Protein AF-A0A6C0HSE7-F1 (afdb_monomer)

Organism: NCBI:txid1070528

Mean predicted aligned error: 9.27 Å

Radius of gyration: 17.07 Å; Cα contacts (8 Å, |Δi|>4): 224; chains: 1; bounding box: 46×37×44 Å

Structure (mmCIF, N/CA/C/O backbone):
data_AF-A0A6C0HSE7-F1
#
_entry.id   AF-A0A6C0HSE7-F1
#
loop_
_atom_site.group_PDB
_atom_site.id
_atom_site.type_symbol
_atom_site.label_atom_id
_atom_site.label_alt_id
_atom_site.label_comp_id
_atom_site.label_asym_id
_atom_site.label_entity_id
_atom_site.label_seq_id
_atom_site.pdbx_PDB_ins_code
_atom_site.Cartn_x
_atom_site.Cartn_y
_atom_site.Cartn_z
_atom_site.occupancy
_atom_site.B_iso_or_equiv
_atom_site.auth_seq_id
_atom_site.auth_comp_id
_atom_site.auth_asym_id
_atom_site.auth_atom_id
_atom_site.pdbx_PDB_model_num
ATOM 1 N N . MET A 1 1 ? -23.319 -8.518 21.813 1.00 50.84 1 MET A N 1
ATOM 2 C CA . MET A 1 1 ? -22.876 -9.217 20.588 1.00 50.84 1 MET A CA 1
ATOM 3 C C . MET A 1 1 ? -23.482 -8.592 19.332 1.00 50.84 1 MET A C 1
ATOM 5 O O . MET A 1 1 ? -22.743 -8.411 18.380 1.00 50.84 1 MET A O 1
ATOM 9 N N . ASP A 1 2 ? -24.761 -8.182 19.331 1.00 51.19 2 ASP A N 1
ATOM 10 C CA . ASP A 1 2 ? -25.371 -7.491 18.173 1.00 51.19 2 ASP A CA 1
ATOM 11 C C . ASP A 1 2 ? -25.093 -5.972 18.080 1.00 51.19 2 ASP A C 1
ATOM 13 O O . ASP A 1 2 ? -25.152 -5.420 16.981 1.00 51.19 2 ASP A O 1
ATOM 17 N N . SER A 1 3 ? -24.753 -5.287 19.184 1.00 50.12 3 SER A N 1
ATOM 18 C CA . SER A 1 3 ? -24.409 -3.848 19.170 1.00 50.12 3 SER A CA 1
ATOM 19 C C . SER A 1 3 ? -23.125 -3.567 18.395 1.00 50.12 3 SER A C 1
ATOM 21 O O . SER A 1 3 ? -23.096 -2.675 17.554 1.00 50.12 3 SER A O 1
ATOM 23 N N . ASP A 1 4 ? -22.097 -4.385 18.613 1.00 51.28 4 ASP A N 1
ATOM 24 C CA . ASP A 1 4 ? -20.763 -4.179 18.043 1.00 51.28 4 ASP A CA 1
ATOM 25 C C . ASP A 1 4 ? -20.775 -4.427 16.526 1.00 51.28 4 ASP A C 1
ATOM 27 O O . ASP A 1 4 ? -20.117 -3.732 15.754 1.00 51.28 4 ASP A O 1
ATOM 31 N N . LEU A 1 5 ? -21.601 -5.379 16.073 1.00 49.94 5 LEU A N 1
ATOM 32 C CA . LEU A 1 5 ? -21.816 -5.653 14.653 1.00 49.94 5 LEU A CA 1
ATOM 33 C C . LEU A 1 5 ? -22.580 -4.512 13.960 1.00 49.94 5 LEU A C 1
ATOM 35 O O . LEU A 1 5 ? -22.326 -4.212 12.793 1.00 49.94 5 LEU A O 1
ATOM 39 N N . LEU A 1 6 ? -23.532 -3.888 14.660 1.00 56.00 6 LEU A N 1
ATOM 40 C CA . LEU A 1 6 ? -24.295 -2.753 14.147 1.00 56.00 6 LEU A CA 1
ATOM 41 C C . LEU A 1 6 ? -23.423 -1.494 14.053 1.00 56.00 6 LEU A C 1
ATOM 43 O O . LEU A 1 6 ? -23.431 -0.832 13.016 1.00 56.00 6 LEU A O 1
ATOM 47 N N . GLU A 1 7 ? -22.635 -1.200 15.087 1.00 53.66 7 GLU A N 1
ATOM 48 C CA . GLU A 1 7 ? -21.668 -0.096 15.085 1.0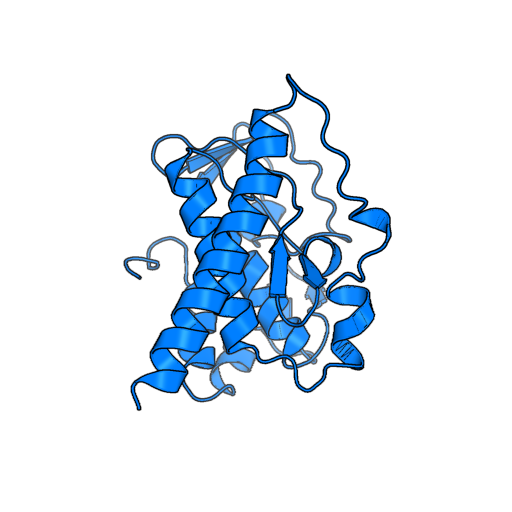0 53.66 7 GLU A CA 1
ATOM 49 C C . GLU A 1 7 ? -20.623 -0.262 13.978 1.00 53.66 7 GLU A C 1
ATOM 51 O O . GLU A 1 7 ? -20.359 0.683 13.233 1.00 53.66 7 GLU A O 1
ATOM 56 N N . TYR A 1 8 ? -20.113 -1.481 13.784 1.00 50.59 8 TYR A N 1
ATOM 57 C CA . TYR A 1 8 ? -19.184 -1.794 12.700 1.00 50.59 8 TYR A CA 1
ATOM 58 C C . TYR A 1 8 ? -19.807 -1.595 11.308 1.00 50.59 8 TYR A C 1
ATOM 60 O O . TYR A 1 8 ? -19.192 -0.996 10.426 1.00 50.59 8 TYR A O 1
ATOM 68 N N . LYS A 1 9 ? -21.062 -2.015 11.097 1.00 53.91 9 LYS A N 1
ATOM 69 C CA . LYS A 1 9 ? -21.781 -1.769 9.832 1.00 53.91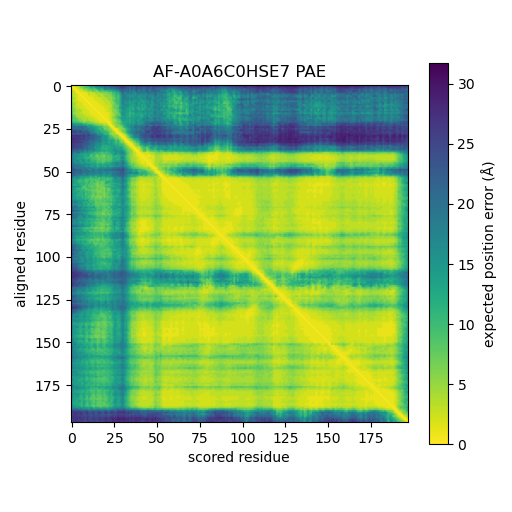 9 LYS A CA 1
ATOM 70 C C . LYS A 1 9 ? -21.993 -0.279 9.563 1.00 53.91 9 LYS A C 1
ATOM 72 O O . LYS A 1 9 ? -21.825 0.159 8.428 1.00 53.91 9 LYS A O 1
ATOM 77 N N . ILE A 1 10 ? -22.336 0.501 10.590 1.00 61.62 10 ILE A N 1
ATOM 78 C CA . ILE A 1 10 ? -22.483 1.960 10.484 1.00 61.62 10 ILE A CA 1
ATOM 79 C C . ILE A 1 10 ? -21.136 2.610 10.142 1.00 61.62 10 ILE A C 1
ATOM 81 O O . ILE A 1 10 ? -21.084 3.507 9.302 1.00 61.62 10 ILE A O 1
ATOM 85 N N . TYR A 1 11 ? -20.046 2.147 10.755 1.00 60.88 11 TYR A N 1
ATOM 86 C CA . TYR A 1 11 ? -18.688 2.606 10.469 1.00 60.88 11 TYR A CA 1
ATOM 87 C C . TYR A 1 11 ? -18.288 2.348 9.008 1.00 60.88 11 TYR A C 1
ATOM 89 O O . TYR A 1 11 ? -17.900 3.283 8.306 1.00 60.88 11 TYR A O 1
ATOM 97 N N . LEU A 1 12 ? -18.480 1.121 8.506 1.00 52.47 12 LEU A N 1
ATOM 98 C CA . LEU A 1 12 ? -18.221 0.789 7.100 1.00 52.47 12 LEU A CA 1
ATOM 99 C C . LEU A 1 12 ? -19.099 1.598 6.140 1.00 52.47 12 LEU A C 1
ATOM 101 O O . LEU A 1 12 ? -18.604 2.065 5.117 1.00 52.47 12 LEU A O 1
ATOM 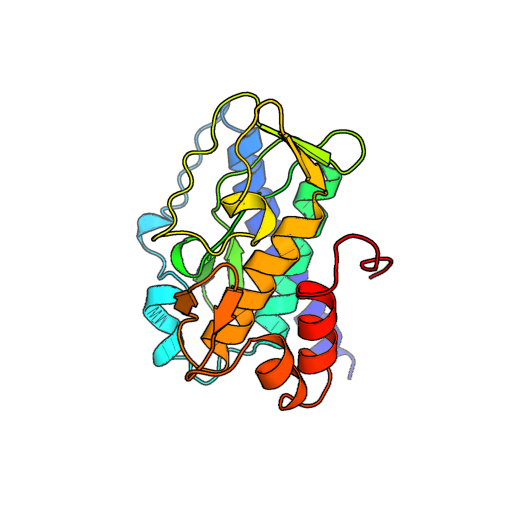105 N N . GLN A 1 13 ? -20.376 1.813 6.474 1.00 62.53 13 GLN A N 1
ATOM 106 C CA . GLN A 1 13 ? -21.271 2.635 5.660 1.00 62.53 13 GLN A CA 1
ATOM 107 C C . GLN A 1 13 ? -20.790 4.089 5.592 1.00 62.53 13 GLN A C 1
ATOM 109 O O . GLN A 1 13 ? -20.765 4.660 4.509 1.00 62.53 13 GLN A O 1
ATOM 114 N N . LYS A 1 14 ? -20.330 4.676 6.706 1.00 62.38 14 LYS A N 1
ATOM 115 C CA . LYS A 1 14 ? -19.737 6.024 6.714 1.00 62.38 14 LYS A CA 1
ATOM 116 C C . LYS A 1 14 ? -18.476 6.100 5.858 1.00 62.38 14 LYS A C 1
ATOM 118 O O . LYS A 1 14 ? -18.329 7.054 5.100 1.00 62.38 14 LYS A O 1
ATOM 123 N N . ILE A 1 15 ? -17.591 5.101 5.942 1.00 60.75 15 ILE A N 1
ATOM 124 C CA . ILE A 1 15 ? -16.411 5.014 5.068 1.00 60.75 15 ILE A CA 1
ATOM 125 C C . ILE A 1 15 ? -16.859 4.965 3.618 1.00 60.75 15 ILE A C 1
ATOM 127 O O . ILE A 1 15 ? -16.386 5.763 2.821 1.00 60.75 15 ILE A O 1
ATOM 131 N N . MET A 1 16 ? -17.793 4.075 3.280 1.00 61.22 16 MET A N 1
ATOM 132 C CA . MET A 1 16 ? -18.334 3.971 1.930 1.00 61.22 16 MET A CA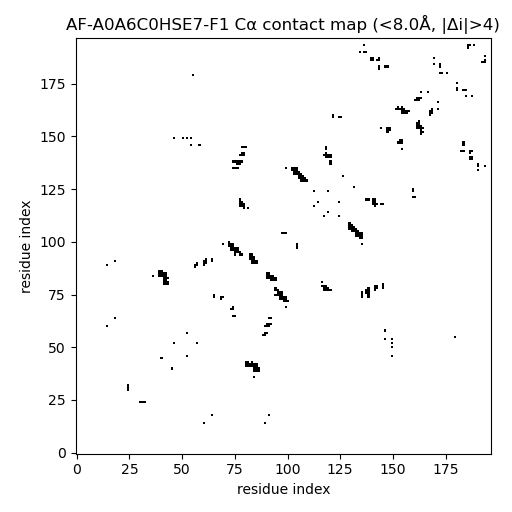 1
ATOM 133 C C . MET A 1 16 ? -18.953 5.281 1.466 1.00 61.22 16 MET A C 1
ATOM 135 O O . MET A 1 16 ? -18.700 5.670 0.340 1.00 61.22 16 MET A O 1
ATOM 139 N N . ASP A 1 17 ? -19.712 5.987 2.296 1.00 61.47 17 ASP A N 1
ATOM 140 C CA . ASP A 1 17 ? -20.334 7.256 1.923 1.00 61.47 17 ASP A CA 1
ATOM 141 C C . ASP A 1 17 ? -19.285 8.352 1.700 1.00 61.47 17 ASP A C 1
ATOM 143 O O . ASP A 1 17 ? -19.387 9.109 0.737 1.00 61.47 17 ASP A O 1
ATOM 147 N N . ILE A 1 18 ? -18.244 8.420 2.537 1.00 61.56 18 ILE A N 1
ATOM 148 C CA . ILE A 1 18 ? -17.121 9.356 2.381 1.00 61.56 18 ILE A CA 1
ATOM 149 C C . ILE A 1 18 ? -16.330 9.030 1.116 1.00 61.56 18 ILE A C 1
ATOM 151 O O . ILE A 1 18 ? -16.113 9.903 0.285 1.00 61.56 18 ILE A O 1
ATOM 155 N N . VAL A 1 19 ? -15.954 7.767 0.937 1.00 58.38 19 VAL A N 1
ATOM 156 C CA . VAL A 1 19 ? -15.233 7.240 -0.225 1.00 58.38 19 VAL A CA 1
ATOM 157 C C . VAL A 1 19 ? -16.046 7.480 -1.488 1.00 58.38 19 VAL A C 1
ATOM 159 O O . VAL A 1 19 ? -15.558 8.096 -2.424 1.00 58.38 19 VAL A O 1
ATOM 162 N N . LEU A 1 20 ? -17.317 7.091 -1.510 1.00 55.81 20 LEU A N 1
ATOM 163 C CA . LEU A 1 20 ? -18.211 7.327 -2.636 1.00 55.81 20 LEU A CA 1
ATOM 164 C C . LEU A 1 20 ? -18.430 8.811 -2.877 1.00 55.81 20 LEU A C 1
ATOM 166 O O . LEU A 1 20 ? -18.577 9.167 -4.032 1.00 55.81 20 LEU A O 1
ATOM 170 N N . ASN A 1 21 ? -18.436 9.680 -1.867 1.00 57.03 21 ASN A N 1
ATOM 171 C CA . ASN A 1 21 ? -18.492 11.126 -2.081 1.00 57.03 21 ASN A CA 1
ATOM 172 C C . ASN A 1 21 ? -17.177 11.667 -2.661 1.00 57.03 21 ASN A C 1
ATOM 174 O O . ASN A 1 21 ? -17.231 12.433 -3.618 1.00 57.03 21 ASN A O 1
ATOM 178 N N . ILE A 1 22 ? -16.019 11.211 -2.174 1.00 54.78 22 ILE A N 1
ATOM 179 C CA . ILE A 1 22 ? -14.681 11.597 -2.657 1.00 54.78 22 ILE A CA 1
ATOM 180 C C . ILE A 1 22 ? -14.440 11.098 -4.090 1.00 54.78 22 ILE A C 1
ATOM 182 O O . ILE A 1 22 ? -13.984 11.851 -4.952 1.00 54.78 22 ILE A O 1
ATOM 186 N N . TYR A 1 23 ? -14.818 9.862 -4.401 1.00 52.09 23 TYR A N 1
ATOM 187 C CA . TYR A 1 23 ? -14.711 9.304 -5.748 1.00 52.09 23 TYR A CA 1
ATOM 188 C C . TYR A 1 23 ? -15.876 9.729 -6.649 1.00 52.09 23 TYR A C 1
ATOM 190 O O . TYR A 1 23 ? -15.684 9.856 -7.859 1.00 52.09 23 TYR A O 1
ATOM 198 N N . LYS A 1 24 ? -17.043 10.095 -6.091 1.00 46.31 24 LYS A N 1
ATOM 199 C CA . LYS A 1 24 ? -18.035 10.903 -6.816 1.00 46.31 24 LYS A CA 1
ATOM 200 C C . LYS A 1 24 ? -17.447 12.247 -7.205 1.00 46.31 24 LYS A C 1
ATOM 202 O O . LYS A 1 24 ? -17.843 12.696 -8.262 1.00 46.31 24 LYS A O 1
ATOM 207 N N . THR A 1 25 ? -16.502 12.846 -6.471 1.00 45.22 25 THR A N 1
ATOM 208 C CA . THR A 1 25 ? -15.794 14.073 -6.899 1.00 45.22 25 THR A CA 1
ATOM 209 C C . THR A 1 25 ? -14.823 13.875 -8.061 1.00 45.22 25 THR A C 1
ATOM 211 O O . THR A 1 25 ? -14.716 14.745 -8.925 1.00 45.22 25 THR A O 1
ATOM 214 N N . GLU A 1 26 ? -14.170 12.715 -8.157 1.00 42.28 26 GLU A N 1
ATOM 215 C CA . GLU A 1 26 ? -13.381 12.334 -9.341 1.00 42.28 26 GLU A CA 1
ATOM 216 C C . GLU A 1 26 ? -14.293 12.066 -10.560 1.00 42.28 26 GLU A C 1
ATOM 218 O O . GLU A 1 26 ? -13.992 12.520 -11.666 1.00 42.28 26 GLU A O 1
ATOM 223 N N . ILE A 1 27 ? -15.467 11.448 -10.353 1.00 40.25 27 ILE A N 1
ATOM 224 C CA . ILE A 1 27 ? -16.541 11.311 -11.361 1.00 40.25 27 ILE A CA 1
ATOM 225 C C . ILE A 1 27 ? -17.219 12.672 -11.658 1.00 40.25 27 ILE A C 1
ATOM 227 O O . ILE A 1 27 ? -17.651 12.934 -12.782 1.00 40.25 27 ILE A O 1
ATOM 231 N N . SER A 1 28 ? -17.279 13.579 -10.680 1.00 35.88 28 SER A N 1
ATOM 232 C CA . SER A 1 28 ? -17.907 14.902 -10.741 1.00 35.88 28 SER A CA 1
ATOM 233 C C . SER A 1 28 ? -16.913 16.018 -11.027 1.00 35.88 28 SER A C 1
ATOM 235 O O . SER A 1 28 ? -17.197 17.176 -10.742 1.00 35.88 28 SER A O 1
ATOM 237 N N . LYS A 1 29 ? -15.854 15.767 -11.800 1.00 43.84 29 LYS A N 1
ATOM 238 C CA . LYS A 1 29 ? -15.184 16.846 -12.557 1.00 43.84 29 LYS A CA 1
ATOM 239 C C . LYS A 1 29 ? -16.132 17.600 -13.535 1.00 43.84 29 LYS A C 1
ATOM 241 O O . LYS A 1 29 ? -15.689 18.474 -14.271 1.00 43.84 29 LYS A O 1
ATOM 246 N N . LYS A 1 30 ? -17.454 17.341 -13.486 1.00 35.03 30 LYS A N 1
ATOM 247 C CA . LYS A 1 30 ? -18.563 18.178 -13.990 1.00 35.03 30 LYS A CA 1
ATOM 248 C C . LYS A 1 30 ? -19.245 19.097 -12.940 1.00 35.03 30 LYS A C 1
ATOM 250 O O . LYS A 1 30 ? -19.870 20.074 -13.336 1.00 35.03 30 LYS A O 1
ATOM 255 N N . TYR A 1 31 ? -19.127 18.849 -11.634 1.00 36.81 31 TYR A N 1
ATOM 256 C CA . TYR A 1 31 ? -19.748 19.631 -10.553 1.00 36.81 31 TYR A CA 1
ATOM 257 C C . TYR A 1 31 ? -18.822 19.720 -9.325 1.00 36.81 31 TYR A C 1
ATOM 259 O O . TYR A 1 31 ? -18.573 18.732 -8.640 1.00 36.81 31 TYR A O 1
ATOM 267 N N . LYS A 1 32 ? -18.304 20.927 -9.078 1.00 34.84 32 LYS A N 1
ATOM 268 C CA . LYS A 1 32 ? -17.353 21.298 -8.019 1.00 34.84 32 LYS A CA 1
ATOM 269 C C . LYS A 1 32 ? -17.880 20.947 -6.618 1.00 34.84 32 LYS A C 1
ATOM 271 O O . LYS A 1 32 ? -18.846 21.566 -6.180 1.00 34.84 32 LYS A O 1
ATOM 276 N N . VAL A 1 33 ? -17.219 20.039 -5.900 1.00 36.00 33 VAL A N 1
ATOM 277 C CA . VAL A 1 33 ? -17.375 19.899 -4.442 1.00 36.00 33 VAL A CA 1
ATOM 278 C C . VAL A 1 33 ? -15.997 20.022 -3.801 1.00 36.00 33 VAL A C 1
ATOM 280 O O . VAL A 1 33 ? -15.032 19.429 -4.276 1.00 36.00 33 VAL A O 1
ATOM 283 N N . ASP A 1 34 ? -15.939 20.840 -2.756 1.00 38.84 34 ASP A N 1
ATOM 284 C CA . ASP A 1 34 ? -14.741 21.289 -2.054 1.00 38.84 34 ASP A CA 1
ATOM 285 C C . ASP A 1 34 ? -14.827 20.750 -0.614 1.00 38.84 34 ASP A C 1
ATOM 287 O O . ASP A 1 34 ? -15.365 21.396 0.282 1.00 38.84 34 ASP A O 1
ATOM 291 N N . ILE A 1 35 ? -14.405 19.500 -0.399 1.00 47.09 35 ILE A N 1
ATOM 292 C CA . ILE A 1 35 ? -14.046 19.036 0.949 1.00 47.09 35 ILE A CA 1
ATOM 293 C C . ILE A 1 35 ? -12.594 19.471 1.110 1.00 47.09 35 ILE A C 1
ATOM 295 O O . ILE A 1 35 ? -11.748 18.993 0.355 1.00 47.09 35 ILE A O 1
ATOM 299 N N . SER A 1 36 ? -12.284 20.382 2.038 1.00 52.28 36 SER A N 1
ATOM 300 C CA . SER A 1 36 ? -10.912 20.875 2.217 1.00 52.28 36 SER A CA 1
ATOM 301 C C . SER A 1 36 ? -10.025 19.811 2.881 1.00 52.28 36 SER A C 1
ATOM 303 O O . SER A 1 36 ? -9.607 19.952 4.029 1.00 52.28 36 SER A O 1
ATOM 305 N N . LEU A 1 37 ? -9.717 18.738 2.143 1.00 51.44 37 LEU A N 1
ATOM 306 C CA . LEU A 1 37 ? -8.763 17.681 2.506 1.00 51.44 37 LEU A CA 1
ATOM 307 C C . LEU A 1 37 ? -7.412 18.268 2.948 1.00 51.44 37 LEU A C 1
ATOM 309 O O . LEU A 1 37 ? -6.722 17.680 3.768 1.00 51.44 37 LEU A O 1
ATOM 313 N N . ASN A 1 38 ? -7.087 19.478 2.481 1.00 52.75 38 ASN A N 1
ATOM 314 C CA . ASN A 1 38 ? -5.902 20.259 2.844 1.00 52.75 38 ASN A CA 1
ATOM 315 C C . ASN A 1 38 ? -5.772 20.580 4.347 1.00 52.75 38 ASN A C 1
ATOM 317 O O . ASN A 1 38 ? -4.735 21.096 4.752 1.00 52.75 38 ASN A O 1
ATOM 321 N N . GLN A 1 39 ? -6.810 20.347 5.156 1.00 62.03 39 GLN A N 1
ATOM 322 C CA . GLN A 1 39 ? -6.783 20.556 6.610 1.00 62.03 39 GLN A CA 1
ATOM 323 C C . GLN A 1 39 ? -6.690 19.253 7.415 1.00 62.03 39 GLN A C 1
ATOM 325 O O . GLN A 1 39 ? -6.510 19.313 8.629 1.00 62.03 39 GLN A O 1
ATOM 330 N N . LEU A 1 40 ? -6.827 18.089 6.772 1.00 69.44 40 LEU A N 1
ATOM 331 C CA . LEU A 1 40 ? -6.724 16.804 7.456 1.00 69.44 40 LEU A CA 1
ATOM 332 C C . LEU A 1 40 ? -5.258 16.364 7.540 1.00 69.44 40 LEU A C 1
ATOM 334 O O . LEU A 1 40 ? -4.533 16.502 6.550 1.00 69.44 40 LEU A O 1
ATOM 338 N N . PRO A 1 41 ? -4.819 15.803 8.680 1.00 82.00 41 PRO A N 1
ATOM 339 C CA . PRO A 1 41 ? -3.493 15.220 8.771 1.00 82.00 41 PRO A CA 1
ATOM 340 C C . PRO A 1 41 ? -3.387 13.994 7.860 1.00 82.00 41 PRO A C 1
ATOM 342 O O . PRO A 1 41 ? -4.328 13.201 7.723 1.00 82.00 41 PRO A O 1
ATOM 345 N N . THR A 1 42 ? -2.219 13.816 7.257 1.00 88.38 42 THR A N 1
ATOM 346 C CA . THR A 1 42 ? -1.869 12.570 6.580 1.00 88.38 42 THR A CA 1
ATOM 347 C C . THR A 1 42 ? -1.389 11.541 7.594 1.00 88.38 42 THR A C 1
ATOM 349 O O . THR A 1 42 ? -0.972 11.869 8.705 1.00 88.38 42 THR A O 1
ATOM 352 N N . LEU A 1 43 ? -1.385 10.273 7.204 1.00 88.81 43 LEU A N 1
ATOM 353 C CA . LEU A 1 43 ? -0.846 9.183 7.997 1.00 88.81 43 LEU A CA 1
ATOM 354 C C . LEU A 1 43 ? 0.639 9.429 8.318 1.00 88.81 43 LEU A C 1
ATOM 356 O O . LEU A 1 43 ? 1.083 9.122 9.420 1.00 88.81 43 LEU A O 1
ATOM 360 N N . LYS A 1 44 ? 1.391 10.068 7.412 1.00 89.38 44 LYS A N 1
ATOM 361 C CA . LYS A 1 44 ? 2.773 10.504 7.674 1.00 89.38 44 LYS A CA 1
ATOM 362 C C . LYS A 1 44 ? 2.886 11.519 8.813 1.00 89.38 44 LYS A C 1
ATOM 364 O O . LYS A 1 44 ? 3.888 11.494 9.522 1.00 89.38 44 LYS A O 1
ATOM 369 N N . ASP A 1 45 ? 1.898 12.389 8.988 1.00 85.94 45 ASP A N 1
ATOM 370 C CA . ASP A 1 45 ? 1.936 13.416 10.032 1.00 85.94 45 ASP A CA 1
ATOM 371 C C . ASP A 1 45 ? 1.698 12.815 11.419 1.00 85.94 45 ASP A C 1
ATOM 373 O O . ASP A 1 45 ? 2.201 13.331 12.411 1.00 85.94 45 ASP A O 1
ATOM 377 N N . VAL A 1 46 ? 0.958 11.703 11.488 1.00 83.44 46 VAL A N 1
ATOM 378 C CA . VAL A 1 46 ? 0.424 11.194 12.757 1.00 83.44 46 VAL A CA 1
ATOM 379 C C . VAL A 1 46 ? 0.899 9.793 13.146 1.00 83.44 46 VAL A C 1
ATOM 381 O O . VAL A 1 46 ? 0.668 9.376 14.274 1.00 83.44 46 VAL A O 1
ATOM 384 N N . TRP A 1 47 ? 1.581 9.038 12.281 1.00 81.19 47 TRP A N 1
ATOM 385 C CA . TRP A 1 47 ? 1.911 7.630 12.574 1.00 81.19 47 TRP A CA 1
ATOM 386 C C . TRP A 1 47 ? 2.770 7.417 13.838 1.00 81.19 47 TRP A C 1
ATOM 388 O O . TRP A 1 47 ? 2.583 6.414 14.521 1.00 81.19 47 TRP A O 1
ATOM 398 N N . GLU A 1 48 ? 3.656 8.355 14.199 1.00 73.69 48 GLU A N 1
ATOM 399 C CA . GLU A 1 48 ? 4.444 8.285 15.447 1.00 73.69 48 GLU A CA 1
ATOM 400 C C . GLU A 1 48 ? 3.598 8.571 16.697 1.00 73.69 48 GLU A C 1
ATOM 402 O O . GLU A 1 48 ? 3.791 7.948 17.743 1.00 73.69 48 GLU A O 1
ATOM 407 N N . GLU A 1 49 ? 2.652 9.508 16.595 1.00 62.72 49 GLU A N 1
ATOM 408 C CA . GLU A 1 49 ? 1.736 9.874 17.684 1.00 62.72 49 GLU A CA 1
ATOM 409 C C . GLU A 1 49 ? 0.673 8.793 17.895 1.00 62.72 49 GLU A C 1
ATOM 411 O O . GLU A 1 49 ? 0.243 8.523 19.017 1.00 62.72 49 GLU A O 1
ATOM 416 N N . TYR A 1 50 ? 0.319 8.097 16.818 1.00 56.88 50 TYR A N 1
ATOM 417 C CA . TYR A 1 50 ? -0.590 6.971 16.822 1.00 56.88 50 TYR A CA 1
ATOM 418 C C . TYR A 1 50 ? 0.189 5.652 16.730 1.00 56.88 50 TYR A C 1
ATOM 420 O O . TYR A 1 50 ? -0.150 4.768 15.952 1.00 56.88 50 TYR A O 1
ATOM 428 N N . LYS A 1 51 ? 1.160 5.416 17.621 1.00 51.34 51 LYS A N 1
ATOM 429 C CA . LYS A 1 51 ? 1.712 4.056 17.848 1.00 51.34 51 LYS A CA 1
ATOM 430 C C . LYS A 1 51 ? 0.647 3.001 18.204 1.00 51.34 51 LYS A C 1
ATOM 432 O O . LYS A 1 51 ? 0.947 1.815 18.280 1.00 51.34 51 LYS A O 1
ATOM 437 N N . GLN A 1 52 ? -0.600 3.434 18.401 1.00 53.41 52 GLN A N 1
ATOM 438 C CA . GLN A 1 52 ? -1.806 2.623 18.538 1.00 53.41 52 GLN A CA 1
ATOM 439 C C . GLN A 1 52 ? -2.744 2.707 17.318 1.00 53.41 52 GLN A C 1
ATOM 441 O O . GLN A 1 52 ? -3.951 2.515 17.475 1.00 53.41 52 GLN A O 1
ATOM 446 N N . ILE A 1 53 ? -2.252 3.004 16.104 1.00 64.50 53 ILE A N 1
ATOM 447 C CA . ILE A 1 53 ? -3.058 2.809 14.892 1.00 64.50 53 ILE A CA 1
ATOM 448 C C . ILE A 1 53 ? -3.566 1.381 14.949 1.00 64.50 53 ILE A C 1
ATOM 450 O O . ILE A 1 53 ? -2.791 0.423 15.002 1.00 64.50 53 ILE A O 1
ATOM 454 N N . ASN A 1 54 ? -4.885 1.237 14.930 1.00 77.75 54 ASN A N 1
ATOM 455 C CA . ASN A 1 54 ? -5.473 -0.065 14.740 1.00 77.75 54 ASN A CA 1
ATOM 456 C C . ASN A 1 54 ? -5.185 -0.476 13.292 1.00 77.75 54 ASN A C 1
ATOM 458 O O . ASN A 1 54 ? -5.920 -0.128 12.371 1.00 77.75 54 ASN A O 1
ATOM 462 N N . ILE A 1 55 ? -4.070 -1.181 13.097 1.00 86.81 55 ILE A N 1
ATOM 463 C CA . ILE A 1 55 ? -3.587 -1.628 11.787 1.00 86.81 55 ILE A CA 1
ATOM 464 C C . ILE A 1 55 ? -4.667 -2.419 11.051 1.00 86.81 55 ILE A C 1
ATOM 466 O O . ILE A 1 55 ? -4.774 -2.311 9.835 1.00 86.81 55 ILE A O 1
ATOM 470 N N . SER A 1 56 ? -5.516 -3.148 11.777 1.00 84.88 56 SER A N 1
ATOM 471 C CA . SER A 1 56 ? -6.647 -3.863 11.181 1.00 84.88 56 SER A CA 1
ATOM 472 C C . SER A 1 56 ? -7.644 -2.898 10.537 1.00 84.88 56 SER A C 1
ATOM 474 O O . SER A 1 56 ? -8.059 -3.121 9.408 1.00 84.88 56 SER A O 1
ATOM 476 N N . VAL A 1 57 ? -7.961 -1.785 11.206 1.00 83.50 57 VAL A N 1
ATOM 477 C CA . VAL A 1 57 ? -8.859 -0.747 10.676 1.00 83.50 57 VAL A CA 1
ATOM 478 C C . VAL A 1 57 ? -8.248 -0.055 9.459 1.00 83.50 57 VAL A C 1
ATOM 480 O O . VAL A 1 57 ? -8.945 0.156 8.468 1.00 83.50 57 VAL A O 1
ATOM 483 N N . LEU A 1 58 ? -6.943 0.244 9.491 1.00 88.88 58 LEU A N 1
ATOM 484 C CA . LEU A 1 58 ? -6.218 0.746 8.319 1.00 88.88 58 LEU A CA 1
ATOM 485 C C . LEU A 1 58 ? -6.331 -0.241 7.147 1.00 88.88 58 LEU A C 1
ATOM 487 O O . LEU A 1 58 ? -6.748 0.150 6.061 1.00 88.88 58 LEU A O 1
ATOM 491 N N . ILE A 1 59 ? -6.015 -1.521 7.369 1.00 91.81 59 ILE A N 1
ATOM 492 C CA . ILE A 1 59 ? -6.118 -2.582 6.354 1.00 91.81 59 ILE A CA 1
ATOM 493 C C . ILE A 1 59 ? -7.525 -2.649 5.764 1.00 91.81 59 ILE A C 1
ATOM 495 O O . ILE A 1 59 ? -7.675 -2.622 4.545 1.00 91.81 59 ILE A O 1
ATOM 499 N N . GLU A 1 60 ? -8.555 -2.676 6.603 1.00 86.88 60 GLU A N 1
ATOM 500 C CA . GLU A 1 60 ? -9.946 -2.763 6.160 1.00 86.88 60 GLU A CA 1
ATOM 501 C C . GLU A 1 60 ? -10.380 -1.538 5.344 1.00 86.88 60 GLU A C 1
ATOM 503 O O . GLU A 1 60 ? -10.917 -1.697 4.245 1.00 86.88 60 GLU A O 1
ATOM 508 N N . CYS A 1 61 ? -10.099 -0.322 5.828 1.00 84.69 61 CYS A N 1
ATOM 509 C CA . CYS A 1 61 ? -10.458 0.920 5.137 1.00 84.69 61 CYS A CA 1
ATOM 510 C C . CYS A 1 61 ? -9.829 0.996 3.744 1.00 84.69 61 CYS A C 1
ATOM 512 O O . CYS A 1 61 ? -10.484 1.373 2.768 1.00 84.69 61 CYS A O 1
ATOM 514 N N . ILE A 1 62 ? -8.542 0.671 3.661 1.00 91.19 62 ILE A N 1
ATOM 515 C CA . ILE A 1 62 ? -7.754 0.805 2.440 1.00 91.19 62 ILE A CA 1
ATOM 516 C C . ILE A 1 62 ? -8.127 -0.292 1.437 1.00 91.19 62 ILE A C 1
ATOM 518 O O . ILE A 1 62 ? -8.398 0.018 0.277 1.00 91.19 62 ILE A O 1
ATOM 522 N N . CYS A 1 63 ? -8.247 -1.549 1.877 1.00 91.38 63 CYS A N 1
ATOM 523 C CA . CYS A 1 63 ? -8.697 -2.646 1.016 1.00 91.38 63 CYS A CA 1
ATOM 524 C C . CYS A 1 63 ? -10.100 -2.391 0.453 1.00 91.38 63 CYS A C 1
ATOM 526 O O . CYS A 1 63 ? -10.334 -2.626 -0.731 1.00 91.38 63 CYS A O 1
ATOM 528 N N . LEU A 1 64 ? -11.026 -1.865 1.264 1.00 86.19 64 LEU A N 1
ATOM 529 C CA . LEU A 1 64 ? -12.368 -1.508 0.800 1.00 86.19 64 LEU A CA 1
ATOM 530 C C . LEU A 1 64 ? -12.320 -0.446 -0.309 1.00 86.19 64 LEU A C 1
ATOM 532 O O . LEU A 1 64 ? -12.986 -0.594 -1.332 1.00 86.19 64 LEU A O 1
ATOM 536 N N . GLN A 1 65 ? -11.506 0.597 -0.135 1.00 87.00 65 GLN A N 1
ATOM 537 C CA . GLN A 1 65 ? -11.319 1.643 -1.143 1.00 87.00 65 GLN A CA 1
ATOM 538 C C . GLN A 1 65 ? -10.725 1.101 -2.440 1.00 87.00 65 GLN A C 1
ATOM 540 O O . GLN A 1 65 ? -11.223 1.417 -3.518 1.00 87.00 65 GLN A O 1
ATOM 545 N N . MET A 1 66 ? -9.698 0.256 -2.345 1.00 89.69 66 MET A N 1
ATOM 546 C CA . MET A 1 66 ? -9.079 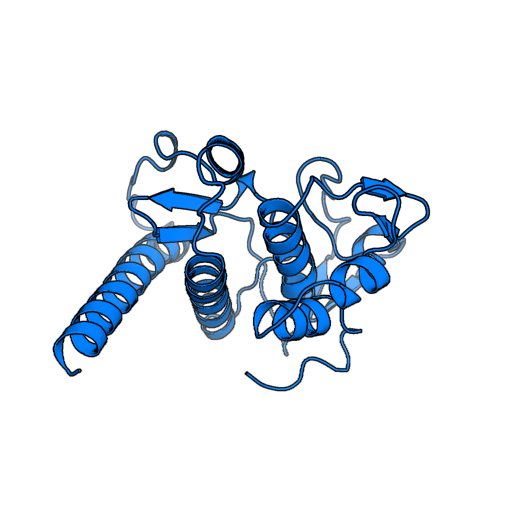-0.377 -3.508 1.00 89.69 66 MET A CA 1
ATOM 547 C C . MET A 1 66 ? -10.084 -1.256 -4.260 1.00 89.69 66 MET A C 1
ATOM 549 O O . MET A 1 66 ? -10.231 -1.103 -5.469 1.00 89.69 66 MET A O 1
ATOM 553 N N . ASN A 1 67 ? -10.857 -2.082 -3.549 1.00 87.81 67 ASN A N 1
ATOM 554 C CA . ASN A 1 67 ? -11.900 -2.915 -4.150 1.00 87.81 67 ASN A CA 1
ATOM 555 C C . ASN A 1 67 ? -12.960 -2.068 -4.873 1.00 87.81 67 ASN A C 1
ATOM 557 O O . ASN A 1 67 ? -13.321 -2.375 -6.007 1.00 87.81 67 ASN A O 1
ATOM 561 N N . ILE A 1 68 ? -13.434 -0.976 -4.260 1.00 82.81 68 ILE A N 1
ATOM 562 C CA . ILE A 1 68 ? -14.388 -0.053 -4.900 1.00 82.81 68 ILE A CA 1
ATOM 563 C C . ILE A 1 68 ? -13.796 0.524 -6.191 1.00 82.81 68 ILE A C 1
ATOM 565 O O . ILE A 1 68 ? -14.466 0.525 -7.224 1.00 82.81 68 ILE A O 1
ATOM 569 N N . MET A 1 69 ? -12.538 0.963 -6.165 1.00 82.12 69 MET A N 1
ATOM 570 C CA . MET A 1 69 ? -11.860 1.508 -7.344 1.00 82.12 69 MET A CA 1
ATOM 571 C C . MET A 1 69 ? -11.761 0.490 -8.481 1.00 82.12 69 MET A C 1
ATOM 573 O O . MET A 1 69 ? -12.055 0.814 -9.634 1.00 82.12 69 MET A O 1
ATOM 577 N N . GLU A 1 70 ? -11.445 -0.761 -8.158 1.00 87.06 70 GLU A N 1
ATOM 578 C CA . GLU A 1 70 ? -11.374 -1.826 -9.153 1.00 87.06 70 GLU A CA 1
ATOM 579 C C . GLU A 1 70 ? -12.732 -2.101 -9.809 1.00 87.06 70 GLU A C 1
ATOM 581 O O . GLU A 1 70 ? -12.788 -2.304 -11.025 1.00 87.06 70 GLU A O 1
ATOM 586 N N . THR A 1 71 ? -13.838 -2.038 -9.052 1.00 83.06 71 THR A N 1
ATOM 587 C CA . THR A 1 71 ? -15.190 -2.235 -9.618 1.00 83.06 71 THR A CA 1
ATOM 588 C C . THR A 1 71 ? -15.572 -1.179 -10.655 1.00 83.06 71 THR A C 1
ATOM 590 O O . THR A 1 71 ? -16.391 -1.453 -11.531 1.00 83.06 71 THR A O 1
ATOM 593 N N . ILE A 1 72 ? -14.959 0.008 -10.596 1.00 81.31 72 ILE A N 1
ATOM 594 C CA . ILE A 1 72 ? -15.176 1.097 -11.557 1.00 81.31 72 ILE A CA 1
ATOM 595 C C . ILE A 1 72 ? -14.071 1.189 -12.620 1.00 81.31 72 ILE A C 1
ATOM 597 O O . ILE A 1 72 ? -14.017 2.162 -13.370 1.00 81.31 72 ILE A O 1
ATOM 601 N N . GLY A 1 73 ? -13.202 0.179 -12.719 1.00 83.44 73 GLY A N 1
ATOM 602 C CA . GLY A 1 73 ? -12.161 0.114 -13.744 1.00 83.44 73 GLY A CA 1
ATOM 603 C C . GLY A 1 73 ? -10.952 1.010 -13.470 1.00 83.44 73 GLY A C 1
ATOM 604 O O . GLY A 1 73 ? -10.222 1.350 -14.405 1.00 83.44 73 GLY A O 1
ATOM 605 N N . LEU A 1 74 ? -10.708 1.367 -12.206 1.00 87.06 74 LEU A N 1
ATOM 606 C CA . LEU A 1 74 ? -9.558 2.154 -11.768 1.00 87.06 74 LEU A CA 1
ATOM 607 C C . LEU A 1 74 ? -8.700 1.384 -10.755 1.00 87.06 74 LEU A C 1
ATOM 609 O O . LEU A 1 74 ? -9.166 0.492 -10.059 1.00 87.06 74 LEU A O 1
ATOM 613 N N . THR A 1 75 ? -7.431 1.759 -10.642 1.00 90.12 75 THR A N 1
ATOM 614 C CA . THR A 1 75 ? -6.556 1.345 -9.537 1.00 90.12 75 THR A CA 1
ATOM 615 C C . THR A 1 75 ? -5.574 2.459 -9.187 1.00 90.12 75 THR A C 1
ATOM 617 O O . THR A 1 75 ? -5.447 3.442 -9.923 1.00 90.12 75 THR A O 1
ATOM 620 N N . PHE A 1 76 ? -4.859 2.304 -8.080 1.00 89.06 76 PHE A N 1
ATOM 621 C CA . PHE A 1 76 ? -3.662 3.080 -7.772 1.00 89.06 76 PHE A CA 1
ATOM 622 C C . PHE A 1 76 ? -2.445 2.303 -8.263 1.00 89.06 76 PHE A C 1
ATOM 624 O O . PHE A 1 76 ? -2.396 1.087 -8.134 1.00 89.06 76 PHE A O 1
ATOM 631 N N . TYR A 1 77 ? -1.445 2.982 -8.819 1.00 86.69 77 TYR A N 1
ATOM 632 C CA . TYR A 1 77 ? -0.209 2.296 -9.220 1.00 86.69 77 TYR A CA 1
ATOM 633 C C . TYR A 1 77 ? 0.850 2.273 -8.110 1.00 86.69 77 TYR A C 1
ATOM 635 O O . TYR A 1 77 ? 1.750 1.440 -8.145 1.00 86.69 77 TYR A O 1
ATOM 643 N N . ALA A 1 78 ? 0.763 3.211 -7.165 1.00 89.00 78 ALA A N 1
ATOM 644 C CA . ALA A 1 78 ? 1.589 3.297 -5.970 1.00 89.00 78 ALA A CA 1
ATOM 645 C C . ALA A 1 78 ? 0.909 4.224 -4.951 1.00 89.00 78 ALA A C 1
ATOM 647 O O . ALA A 1 78 ? 0.198 5.153 -5.342 1.00 89.00 78 ALA A O 1
ATOM 648 N N . ILE A 1 79 ? 1.160 3.989 -3.664 1.00 91.75 79 ILE A N 1
ATOM 649 C CA . ILE A 1 79 ? 0.722 4.841 -2.547 1.00 91.75 79 ILE A CA 1
ATOM 650 C C . ILE A 1 79 ? 1.855 4.992 -1.531 1.00 91.75 79 ILE A C 1
ATOM 652 O O . ILE A 1 79 ? 2.764 4.161 -1.473 1.00 91.75 79 ILE A O 1
ATOM 656 N N . SER A 1 80 ? 1.802 6.045 -0.725 1.00 91.69 80 SER A N 1
ATOM 657 C CA . SER A 1 80 ? 2.604 6.200 0.486 1.00 91.69 80 SER A CA 1
ATOM 658 C C . SER A 1 80 ? 1.773 6.739 1.647 1.00 91.69 80 SER A C 1
ATOM 660 O O . SER A 1 80 ? 0.576 6.992 1.526 1.00 91.69 80 SER A O 1
ATOM 662 N N . MET A 1 81 ? 2.435 6.932 2.788 1.00 91.25 81 MET A N 1
ATOM 663 C CA . MET A 1 81 ? 1.849 7.525 3.992 1.00 91.25 81 MET A CA 1
ATOM 664 C C . MET A 1 81 ? 1.278 8.936 3.744 1.00 91.25 81 MET A C 1
ATOM 666 O O . MET A 1 81 ? 0.373 9.361 4.454 1.00 91.25 81 MET A O 1
ATOM 670 N N . GLU A 1 82 ? 1.789 9.668 2.748 1.00 90.06 82 GLU A N 1
ATOM 671 C CA . GLU A 1 82 ? 1.317 11.019 2.398 1.00 90.06 82 GLU A CA 1
ATOM 672 C C . GLU A 1 82 ? 0.003 11.010 1.615 1.00 90.06 82 GLU A C 1
ATOM 674 O O . GLU A 1 82 ? -0.704 12.013 1.589 1.00 90.06 82 GLU A O 1
ATOM 679 N N . ASP A 1 83 ? -0.326 9.897 0.960 1.00 88.50 83 ASP A N 1
ATOM 680 C CA . ASP A 1 83 ? -1.562 9.780 0.190 1.00 88.50 83 ASP A CA 1
ATOM 681 C 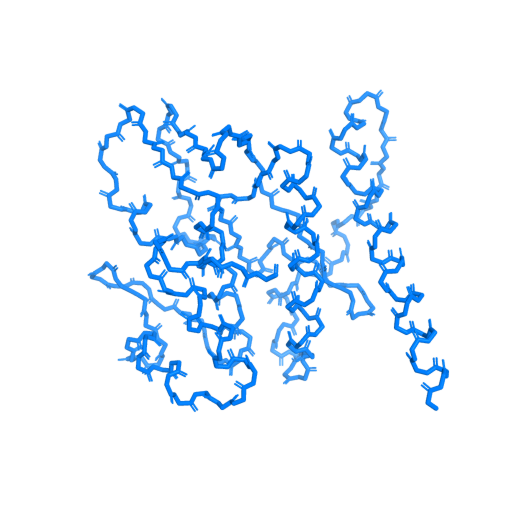C . ASP A 1 83 ? -2.727 9.275 1.051 1.00 88.50 83 ASP A C 1
ATOM 683 O O . ASP A 1 83 ? -3.820 9.086 0.528 1.00 88.50 83 ASP A O 1
ATOM 687 N N . ILE A 1 84 ? -2.515 9.016 2.345 1.00 90.12 84 ILE A N 1
ATOM 688 C CA . ILE A 1 84 ? -3.543 8.495 3.248 1.00 90.12 84 ILE A CA 1
ATOM 689 C C . ILE A 1 84 ? -3.890 9.573 4.264 1.00 90.12 84 ILE A C 1
ATOM 691 O O . ILE A 1 84 ? -3.067 9.918 5.102 1.00 90.12 84 ILE A O 1
ATOM 695 N N . TYR A 1 85 ? -5.114 10.081 4.218 1.00 86.12 85 TYR A N 1
ATOM 696 C CA . TYR A 1 85 ? -5.630 11.041 5.188 1.00 86.12 85 TYR A CA 1
ATOM 697 C C . TYR A 1 85 ? -6.289 10.325 6.362 1.00 86.12 85 TYR A C 1
ATOM 699 O O . TYR A 1 85 ? -6.939 9.292 6.177 1.00 86.12 85 TYR A O 1
ATOM 707 N N . VAL A 1 86 ? -6.137 10.892 7.559 1.00 81.81 86 VAL A N 1
ATOM 708 C CA . VAL A 1 86 ? -6.697 10.349 8.800 1.00 81.81 86 VAL A CA 1
ATOM 709 C C . VAL A 1 86 ? -7.771 11.294 9.330 1.00 81.81 86 VAL A C 1
ATOM 711 O O . VAL A 1 86 ? -7.517 12.475 9.558 1.00 81.81 86 VAL A O 1
ATOM 714 N N . CYS A 1 87 ? -8.980 10.775 9.540 1.00 75.81 87 CYS A N 1
ATOM 715 C CA . CYS A 1 87 ? -10.105 11.529 10.091 1.00 75.81 87 CYS A CA 1
ATOM 716 C C . CYS A 1 87 ? -10.885 10.647 11.068 1.00 75.81 87 CYS A C 1
ATOM 718 O O . CYS A 1 87 ? -11.472 9.657 10.649 1.00 75.81 87 CYS A O 1
ATOM 720 N N . GLU A 1 88 ? -10.865 10.968 12.365 1.00 72.06 88 GLU A N 1
ATOM 721 C CA . GLU A 1 88 ? -11.630 10.237 13.396 1.00 72.06 88 GLU A CA 1
ATOM 722 C C . GLU A 1 88 ? -11.417 8.702 13.375 1.00 72.06 88 GLU A C 1
ATOM 724 O O . GLU A 1 88 ? -12.342 7.920 13.582 1.00 72.06 88 GLU A O 1
ATOM 729 N N . GLY A 1 89 ? -10.191 8.246 13.086 1.00 70.94 89 GLY A N 1
ATOM 730 C CA . GLY A 1 89 ? -9.867 6.814 12.977 1.00 70.94 89 GLY A CA 1
ATOM 731 C C . GLY A 1 89 ? -10.292 6.153 11.658 1.00 70.94 89 GLY A C 1
ATOM 732 O O . GLY A 1 89 ? -10.200 4.935 11.527 1.00 70.94 89 GLY A O 1
ATOM 733 N N . ILE A 1 90 ? -10.746 6.934 10.678 1.00 77.62 90 ILE A N 1
ATOM 734 C CA . ILE A 1 90 ? -10.970 6.519 9.290 1.00 77.62 90 ILE A CA 1
ATOM 735 C C . ILE A 1 90 ? -9.748 6.894 8.450 1.00 77.62 90 ILE A C 1
ATOM 737 O O . ILE A 1 90 ? -9.211 7.997 8.577 1.00 77.62 90 ILE A O 1
ATOM 741 N N . PHE A 1 91 ? -9.344 5.985 7.563 1.00 84.62 91 PHE A N 1
ATOM 742 C CA . PHE A 1 91 ? -8.216 6.163 6.650 1.00 84.62 91 PHE A CA 1
ATOM 743 C C . PHE A 1 91 ? -8.712 6.295 5.215 1.00 84.62 91 PHE A C 1
ATOM 745 O O . PHE A 1 91 ? -9.469 5.448 4.743 1.00 84.62 91 PHE A O 1
ATOM 752 N N . ILE A 1 92 ? -8.280 7.335 4.507 1.00 84.31 92 ILE A N 1
ATOM 753 C CA . ILE A 1 92 ? -8.776 7.670 3.167 1.00 84.31 92 ILE A CA 1
ATOM 754 C C . ILE A 1 92 ? -7.597 7.793 2.206 1.00 84.31 92 ILE A C 1
ATOM 756 O O . ILE A 1 92 ? -6.730 8.634 2.420 1.00 84.31 92 ILE A O 1
ATOM 760 N N . ILE A 1 93 ? -7.581 6.999 1.132 1.00 87.31 93 ILE A N 1
ATOM 761 C CA . ILE A 1 93 ? -6.593 7.143 0.057 1.00 87.31 93 ILE A CA 1
ATOM 762 C C . ILE A 1 93 ? -6.995 8.302 -0.850 1.00 87.31 93 ILE A C 1
ATOM 764 O O . ILE A 1 93 ? -8.086 8.317 -1.412 1.00 87.31 93 ILE A O 1
ATOM 768 N N . CYS A 1 94 ? -6.054 9.209 -1.068 1.00 81.75 94 CYS A N 1
ATOM 769 C CA . CYS A 1 94 ? -6.105 10.324 -2.003 1.00 81.75 94 CYS A CA 1
ATOM 770 C C . CYS A 1 94 ? -4.861 10.288 -2.910 1.00 81.75 94 CYS A C 1
ATOM 772 O O . CYS A 1 94 ? -4.075 11.233 -2.973 1.00 81.75 94 CYS A O 1
ATOM 774 N N . GLY A 1 95 ? -4.660 9.158 -3.591 1.00 79.06 95 GLY A N 1
ATOM 775 C CA . GLY A 1 95 ? -3.537 8.920 -4.499 1.00 79.06 95 GLY A CA 1
ATOM 776 C C . GLY A 1 95 ? -3.882 9.145 -5.975 1.00 79.06 95 GLY A C 1
ATOM 777 O O . GLY A 1 95 ? -5.035 9.353 -6.354 1.00 79.06 95 GLY A O 1
ATOM 778 N N . LYS A 1 96 ? -2.870 9.054 -6.846 1.00 81.62 96 LYS A N 1
ATOM 779 C CA . LYS A 1 96 ? -3.078 9.077 -8.303 1.00 81.62 96 LYS A CA 1
ATOM 780 C C . LYS A 1 96 ? -3.644 7.747 -8.794 1.00 81.62 96 LYS A C 1
ATOM 782 O O . LYS A 1 96 ? -3.107 6.686 -8.479 1.00 81.62 96 LYS A O 1
ATOM 787 N N . THR A 1 97 ? -4.668 7.825 -9.635 1.00 83.94 97 THR A N 1
ATOM 788 C CA . THR A 1 97 ? -5.369 6.664 -10.188 1.00 83.94 97 THR A CA 1
ATOM 789 C C . THR A 1 97 ? -5.002 6.423 -11.652 1.00 83.94 97 THR A C 1
ATOM 791 O O . THR A 1 97 ? -4.517 7.314 -12.356 1.00 83.94 97 THR A O 1
ATOM 794 N N . ILE A 1 98 ? -5.217 5.196 -12.121 1.00 86.31 98 ILE A N 1
ATOM 795 C CA . ILE A 1 98 ? -5.014 4.780 -13.509 1.00 86.31 98 ILE A CA 1
ATOM 796 C C . ILE A 1 98 ? -6.079 3.763 -13.929 1.00 86.31 98 ILE A C 1
ATOM 798 O O . ILE A 1 98 ? -6.554 2.978 -13.112 1.00 86.31 98 ILE A O 1
ATOM 802 N N . ASN A 1 99 ? -6.449 3.777 -15.212 1.00 88.62 99 ASN A N 1
ATOM 803 C CA . ASN A 1 99 ? -7.408 2.825 -15.773 1.00 88.62 99 ASN A CA 1
ATOM 804 C C . ASN A 1 99 ? -6.828 1.409 -15.831 1.00 88.62 99 ASN A C 1
ATOM 806 O O . ASN A 1 99 ? -5.690 1.219 -16.274 1.00 88.62 99 ASN A O 1
ATOM 810 N N . ILE A 1 100 ? -7.655 0.426 -15.480 1.00 90.94 100 ILE A N 1
ATOM 811 C CA . ILE A 1 100 ? -7.358 -0.998 -15.644 1.00 90.94 100 ILE A CA 1
ATOM 812 C C . ILE A 1 100 ? -8.158 -1.600 -16.804 1.00 90.94 100 ILE A C 1
ATOM 814 O O . ILE A 1 100 ? -9.327 -1.293 -17.022 1.00 90.94 100 ILE A O 1
ATOM 818 N N . VAL A 1 101 ? -7.517 -2.486 -17.562 1.00 91.38 101 VAL A N 1
ATOM 819 C CA . VAL A 1 101 ? -8.100 -3.281 -18.645 1.00 91.38 101 VAL A CA 1
ATOM 820 C C . VAL A 1 101 ? -7.651 -4.723 -18.445 1.00 91.38 101 VAL A C 1
ATOM 822 O O . VAL A 1 101 ? -6.458 -5.008 -18.527 1.00 91.38 101 VAL A O 1
ATOM 825 N N . LYS A 1 102 ? -8.600 -5.640 -18.208 1.00 89.62 102 LYS A N 1
ATOM 826 C CA . LYS A 1 102 ? -8.317 -7.062 -17.917 1.00 89.62 102 LYS A CA 1
ATOM 827 C C . LYS A 1 102 ? -7.295 -7.224 -16.778 1.00 89.62 102 LYS A C 1
ATOM 829 O O . LYS A 1 102 ? -6.248 -7.837 -16.970 1.00 89.62 102 LYS A O 1
ATOM 834 N N . ASP A 1 103 ? -7.582 -6.579 -15.648 1.00 89.88 103 ASP A N 1
ATOM 835 C CA . ASP A 1 103 ? -6.757 -6.564 -14.428 1.00 89.88 103 ASP A CA 1
ATOM 836 C C . ASP A 1 103 ? -5.344 -5.992 -14.586 1.00 89.88 103 ASP A C 1
ATOM 838 O O . ASP A 1 103 ? -4.510 -6.123 -13.696 1.00 89.88 103 ASP A O 1
ATOM 842 N N . LYS A 1 104 ? -5.066 -5.302 -15.696 1.00 91.75 104 LYS A N 1
ATOM 843 C CA . LYS A 1 104 ? -3.764 -4.692 -15.960 1.00 91.75 104 LYS A CA 1
ATOM 844 C C . LYS A 1 104 ? -3.881 -3.218 -16.274 1.00 91.75 104 LYS A C 1
ATOM 846 O O . LYS A 1 104 ? -4.855 -2.778 -16.873 1.00 91.75 104 LYS A O 1
ATOM 851 N N . PHE A 1 105 ? -2.844 -2.465 -15.952 1.00 90.31 105 PHE A N 1
ATOM 852 C CA . PHE A 1 105 ? -2.675 -1.089 -16.404 1.00 90.31 105 PHE A CA 1
ATOM 853 C C . PHE A 1 105 ? -1.368 -0.948 -17.177 1.00 90.31 105 PHE A C 1
ATOM 855 O O . PHE A 1 105 ? -0.420 -1.709 -16.975 1.00 90.31 105 PHE A O 1
ATOM 862 N N . THR A 1 106 ? -1.322 0.015 -18.096 1.00 89.06 106 THR A N 1
ATOM 863 C CA . THR A 1 106 ? -0.194 0.197 -19.014 1.00 89.06 106 THR A CA 1
ATOM 864 C C . THR A 1 106 ? 0.329 1.621 -18.947 1.00 89.06 106 THR A C 1
ATOM 866 O O . THR A 1 106 ? -0.412 2.570 -19.211 1.00 89.06 106 THR A O 1
ATOM 869 N N . PHE A 1 107 ? 1.630 1.772 -18.714 1.00 85.62 107 PHE A N 1
ATOM 870 C CA . PHE A 1 107 ? 2.315 3.040 -18.936 1.00 85.62 107 PHE A CA 1
ATOM 871 C C . PHE A 1 107 ? 2.799 3.116 -20.372 1.00 85.62 107 PHE A C 1
ATOM 873 O O . PHE A 1 107 ? 3.522 2.246 -20.857 1.00 85.62 107 PHE A O 1
ATOM 880 N N . ARG A 1 108 ? 2.388 4.182 -21.059 1.00 83.75 108 ARG A N 1
ATOM 881 C CA . ARG A 1 108 ? 2.833 4.505 -22.424 1.00 83.75 108 ARG A CA 1
ATOM 882 C C . ARG A 1 108 ? 3.882 5.614 -22.461 1.00 83.75 108 ARG A C 1
ATOM 884 O O . ARG A 1 108 ? 4.481 5.854 -23.499 1.00 83.75 108 ARG A O 1
ATOM 891 N N . SER A 1 109 ? 4.106 6.261 -21.328 1.00 74.44 109 SER A N 1
ATOM 892 C CA . SER A 1 109 ? 5.201 7.187 -21.064 1.00 74.44 109 SER A CA 1
ATOM 893 C C . SER A 1 109 ? 5.929 6.698 -19.816 1.00 74.44 109 SER A C 1
ATOM 895 O O . SER A 1 109 ? 5.292 6.030 -18.998 1.00 74.44 109 SER A O 1
ATOM 897 N N . PRO A 1 110 ? 7.219 7.024 -19.623 1.00 65.94 110 PRO A N 1
ATOM 898 C CA . PRO A 1 110 ? 7.895 6.715 -18.372 1.00 65.94 110 PRO A CA 1
ATOM 899 C C . PRO A 1 110 ? 7.040 7.241 -17.212 1.00 65.94 110 PRO A C 1
ATOM 901 O O . PRO A 1 110 ? 6.676 8.425 -17.233 1.00 65.94 110 PRO A O 1
ATOM 904 N N . PRO A 1 111 ? 6.639 6.394 -16.248 1.00 65.31 111 PRO A N 1
ATOM 905 C CA . PRO A 1 111 ? 5.952 6.899 -15.076 1.00 65.31 111 PRO A CA 1
ATOM 906 C C . PRO A 1 111 ? 6.867 7.931 -14.413 1.00 65.31 111 PRO A C 1
ATOM 908 O O . PRO A 1 111 ? 8.080 7.723 -14.324 1.00 65.31 111 PRO A O 1
ATOM 911 N N . ILE A 1 112 ? 6.310 9.060 -13.963 1.00 62.91 112 ILE A N 1
ATOM 912 C CA . ILE A 1 112 ? 7.039 9.957 -13.060 1.00 62.91 112 I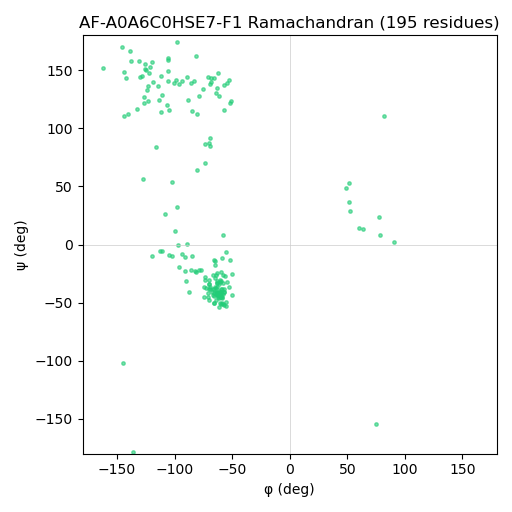LE A CA 1
ATOM 913 C C . ILE A 1 112 ? 7.149 9.194 -11.740 1.00 62.91 112 ILE A C 1
ATOM 915 O O . ILE A 1 112 ? 6.286 9.286 -10.867 1.00 62.91 112 ILE A O 1
ATOM 919 N N . LEU A 1 113 ? 8.174 8.348 -11.661 1.00 66.44 113 LEU A N 1
ATOM 920 C CA . LEU A 1 113 ? 8.525 7.581 -10.482 1.00 66.44 113 LEU A CA 1
ATOM 921 C C . LEU A 1 113 ? 9.146 8.563 -9.508 1.00 66.44 113 LEU A C 1
ATOM 923 O O . LEU A 1 113 ? 10.363 8.756 -9.482 1.00 66.44 113 LEU A O 1
ATOM 927 N N . ASP A 1 114 ? 8.300 9.214 -8.720 1.00 67.00 114 ASP A N 1
ATOM 928 C CA . ASP A 1 114 ? 8.783 9.903 -7.542 1.00 67.00 114 ASP A CA 1
ATOM 929 C C . ASP A 1 114 ? 9.205 8.836 -6.526 1.00 67.00 114 ASP A C 1
ATOM 931 O O . ASP A 1 114 ? 8.410 8.334 -5.729 1.00 67.00 114 ASP A O 1
ATOM 935 N N . LYS A 1 115 ? 10.467 8.412 -6.651 1.00 64.56 115 LYS A N 1
ATOM 936 C CA . LYS A 1 115 ? 11.096 7.388 -5.808 1.00 64.56 115 LYS A CA 1
ATOM 937 C C . LYS A 1 115 ? 11.224 7.837 -4.353 1.00 64.56 115 LYS A C 1
ATOM 939 O O . LYS A 1 115 ? 11.478 7.002 -3.497 1.00 64.56 115 LYS A O 1
ATOM 944 N N . LYS A 1 116 ? 11.108 9.143 -4.088 1.00 64.06 116 LYS A N 1
ATOM 945 C CA . LYS A 1 116 ? 11.170 9.704 -2.737 1.00 64.06 116 LYS A CA 1
ATOM 946 C C . LYS A 1 116 ? 9.790 9.763 -2.094 1.00 64.06 116 LYS A C 1
ATOM 948 O O . LYS A 1 116 ? 9.700 9.643 -0.879 1.00 64.06 116 LYS A O 1
ATOM 953 N N . LYS A 1 117 ? 8.743 9.946 -2.902 1.00 67.94 117 LYS A N 1
ATOM 954 C CA . LYS A 1 117 ? 7.371 10.071 -2.413 1.00 67.94 117 LYS A CA 1
ATOM 955 C C . LYS A 1 117 ? 6.643 8.741 -2.253 1.00 67.94 117 LYS A C 1
ATOM 957 O O . LYS A 1 117 ? 5.896 8.589 -1.294 1.00 67.94 117 LYS A O 1
ATOM 962 N N . TYR A 1 118 ? 6.814 7.805 -3.186 1.00 75.69 118 TYR A N 1
ATOM 963 C CA . TYR A 1 118 ? 5.978 6.603 -3.254 1.00 75.69 118 TYR A CA 1
ATOM 964 C C . TYR A 1 118 ? 6.741 5.321 -2.922 1.00 75.69 118 TYR A C 1
ATOM 966 O O . TYR A 1 118 ? 7.901 5.145 -3.302 1.00 75.69 118 TYR A O 1
ATOM 974 N N . PHE A 1 119 ? 6.040 4.389 -2.280 1.00 84.00 119 PHE A N 1
ATOM 975 C CA . PHE A 1 119 ? 6.469 3.004 -2.155 1.00 84.00 119 PHE A CA 1
ATOM 976 C C . PHE A 1 119 ? 6.130 2.272 -3.452 1.00 84.00 119 PHE A C 1
ATOM 978 O O . PHE A 1 119 ? 4.959 2.125 -3.790 1.00 84.00 119 PHE A O 1
ATOM 985 N N . HIS A 1 120 ? 7.137 1.856 -4.216 1.00 84.31 120 HIS A N 1
ATOM 986 C CA . HIS A 1 120 ? 6.944 1.259 -5.539 1.00 84.31 120 HIS A CA 1
ATOM 987 C C . HIS A 1 120 ? 7.178 -0.243 -5.490 1.00 84.31 120 HIS A C 1
ATOM 989 O O . HIS A 1 120 ? 8.039 -0.724 -4.762 1.00 84.31 120 HIS A O 1
ATOM 995 N N . TYR A 1 121 ? 6.478 -0.982 -6.342 1.00 86.06 121 TYR A N 1
ATOM 996 C CA . TYR A 1 121 ? 6.833 -2.370 -6.607 1.00 86.06 121 TYR A CA 1
ATOM 997 C C . TYR A 1 121 ? 8.243 -2.447 -7.244 1.00 86.06 121 TYR A C 1
ATOM 999 O O . TYR A 1 121 ? 8.522 -1.668 -8.160 1.00 86.06 121 TYR A O 1
ATOM 1007 N N . PRO A 1 122 ? 9.159 -3.342 -6.823 1.00 85.31 122 PRO A N 1
ATOM 1008 C CA . PRO A 1 122 ? 10.544 -3.337 -7.308 1.00 85.31 122 PRO A CA 1
ATOM 1009 C C . PRO A 1 122 ? 10.678 -3.492 -8.827 1.00 85.31 122 PRO A C 1
ATOM 1011 O O . PRO A 1 122 ? 11.484 -2.799 -9.451 1.00 85.31 122 PRO A O 1
ATOM 1014 N N . GLU A 1 123 ? 9.838 -4.323 -9.455 1.00 81.62 123 GLU A N 1
ATOM 1015 C CA . GLU A 1 123 ? 9.834 -4.478 -10.919 1.00 81.62 123 GLU A CA 1
ATOM 1016 C C . GLU A 1 123 ? 9.433 -3.190 -11.643 1.00 81.62 123 GLU A C 1
ATOM 1018 O O . GLU A 1 123 ? 9.831 -2.952 -12.782 1.00 81.62 123 GLU A O 1
ATOM 1023 N N . PHE A 1 124 ? 8.666 -2.331 -10.972 1.00 80.44 124 PHE A N 1
ATOM 1024 C CA . PHE A 1 124 ? 8.281 -1.020 -11.471 1.00 80.44 124 PHE A CA 1
ATOM 1025 C C . PHE A 1 124 ? 9.501 -0.100 -11.617 1.00 80.44 124 PHE A C 1
ATOM 1027 O O . PHE A 1 124 ? 9.616 0.652 -12.584 1.00 80.44 124 PHE A O 1
ATOM 1034 N N . LEU A 1 125 ? 10.452 -0.211 -10.684 1.00 78.88 125 LEU A N 1
ATOM 1035 C CA . LEU A 1 125 ? 11.680 0.585 -10.637 1.00 78.88 125 LEU A CA 1
ATOM 1036 C C . LEU A 1 125 ? 12.757 0.097 -11.615 1.00 78.88 125 LEU A C 1
ATOM 1038 O O . LEU A 1 125 ? 13.649 0.875 -11.966 1.00 78.88 125 LEU A O 1
ATOM 1042 N N . SER A 1 126 ? 12.693 -1.168 -12.038 1.00 78.12 126 SER A N 1
ATOM 1043 C CA . SER A 1 126 ? 13.669 -1.788 -12.939 1.00 78.12 126 SER A CA 1
ATOM 1044 C C . SER A 1 126 ? 13.286 -1.713 -14.422 1.00 78.12 126 SER A C 1
ATOM 1046 O O . SER A 1 126 ? 14.121 -2.027 -15.276 1.00 78.12 126 SER A O 1
ATOM 1048 N N . GLN A 1 127 ? 12.069 -1.260 -14.758 1.00 79.94 127 GLN A N 1
ATOM 1049 C CA . GLN A 1 127 ? 11.641 -1.131 -16.152 1.00 79.94 127 GLN A CA 1
ATOM 1050 C C . GLN A 1 127 ? 12.464 -0.108 -16.933 1.00 79.94 127 GLN A C 1
ATOM 1052 O O . GLN A 1 127 ? 12.609 1.049 -16.541 1.00 79.94 127 GLN A O 1
ATOM 1057 N N . LYS A 1 128 ? 12.936 -0.536 -18.107 1.00 76.81 128 LYS A N 1
ATOM 1058 C CA . LYS A 1 128 ? 13.702 0.294 -19.051 1.00 76.81 128 LYS A CA 1
ATOM 1059 C C . LYS A 1 128 ? 12.947 0.575 -20.351 1.00 76.81 128 LYS A C 1
ATOM 1061 O O . LYS A 1 128 ? 13.440 1.326 -21.187 1.00 76.81 128 LYS A O 1
ATOM 1066 N N . THR A 1 129 ? 11.776 -0.033 -20.540 1.00 80.19 129 THR A N 1
ATOM 1067 C CA . THR A 1 129 ? 11.058 -0.052 -21.820 1.00 80.19 129 THR A CA 1
ATOM 1068 C C . THR A 1 129 ? 9.599 0.352 -21.662 1.00 80.19 129 THR A C 1
ATOM 1070 O O . THR A 1 129 ? 8.953 -0.008 -20.682 1.00 80.19 129 THR A O 1
ATOM 1073 N N . ILE A 1 130 ? 9.079 1.061 -22.665 1.00 82.06 130 ILE A N 1
ATOM 1074 C CA . ILE A 1 130 ? 7.661 1.404 -22.814 1.00 82.06 130 ILE A CA 1
ATOM 1075 C C . ILE A 1 130 ? 7.127 0.875 -24.163 1.00 82.06 130 ILE A C 1
ATOM 1077 O O . ILE A 1 130 ? 7.888 0.848 -25.131 1.00 82.06 130 ILE A O 1
ATOM 1081 N N . PRO A 1 131 ? 5.841 0.484 -24.261 1.00 86.69 131 PRO A N 1
ATOM 1082 C CA . PRO A 1 131 ? 4.882 0.416 -23.162 1.00 86.69 131 PRO A CA 1
ATOM 1083 C C . PRO A 1 131 ? 5.205 -0.728 -22.190 1.00 86.69 131 PRO A C 1
ATOM 1085 O O . PRO A 1 131 ? 5.630 -1.802 -22.605 1.00 86.69 131 PRO A O 1
ATOM 1088 N N . CYS A 1 132 ? 4.968 -0.509 -20.899 1.00 87.94 132 CYS A N 1
ATOM 1089 C CA . CYS A 1 132 ? 5.073 -1.542 -19.868 1.00 87.94 132 CYS A CA 1
ATOM 1090 C C . CYS A 1 132 ? 3.714 -1.729 -19.195 1.00 87.94 132 CYS A C 1
ATOM 1092 O O . CYS A 1 132 ? 2.977 -0.763 -18.989 1.00 87.94 132 CYS A O 1
ATOM 1094 N N . SER A 1 133 ? 3.354 -2.982 -18.917 1.00 89.56 133 SER A N 1
ATOM 1095 C CA . SER A 1 133 ? 2.060 -3.326 -18.327 1.00 89.56 133 SER A CA 1
ATOM 1096 C C . SER A 1 133 ? 2.254 -4.089 -17.035 1.00 89.56 133 SER A C 1
ATOM 1098 O O . SER A 1 133 ? 3.062 -5.013 -16.985 1.00 89.56 133 SER A O 1
ATOM 1100 N N . PHE A 1 134 ? 1.469 -3.720 -16.034 1.00 89.56 134 PHE A N 1
ATOM 1101 C CA . PHE A 1 134 ? 1.509 -4.300 -14.704 1.00 89.56 134 PHE A CA 1
ATOM 1102 C C . PHE A 1 134 ? 0.136 -4.802 -14.326 1.00 89.56 134 PHE A C 1
ATOM 1104 O O . PHE A 1 134 ? -0.878 -4.271 -14.780 1.00 89.56 134 PHE A O 1
ATOM 1111 N N . ASP A 1 135 ? 0.128 -5.842 -13.509 1.00 91.69 135 ASP A N 1
ATOM 1112 C CA . ASP A 1 135 ? -1.086 -6.298 -12.863 1.00 91.69 135 ASP A CA 1
ATOM 1113 C C . ASP A 1 135 ? -1.552 -5.262 -11.835 1.00 91.69 135 ASP A C 1
ATOM 1115 O O . ASP A 1 135 ? -0.725 -4.644 -11.164 1.00 91.69 135 ASP A O 1
ATOM 1119 N N . LYS A 1 136 ? -2.864 -5.066 -11.698 1.00 89.62 136 LYS A N 1
ATOM 1120 C CA . LYS A 1 136 ? -3.439 -4.140 -10.716 1.00 89.62 136 LYS A CA 1
ATOM 1121 C C . LYS A 1 136 ? -2.980 -4.456 -9.295 1.00 89.62 136 LYS A C 1
ATOM 1123 O O . LYS A 1 136 ? -2.870 -3.529 -8.509 1.00 89.62 136 LYS A O 1
ATOM 1128 N N . THR A 1 137 ? -2.644 -5.715 -9.000 1.00 89.81 137 THR A N 1
ATOM 1129 C CA . THR A 1 137 ? -2.209 -6.190 -7.680 1.00 89.81 137 THR A CA 1
ATOM 1130 C C . THR A 1 137 ? -0.886 -5.602 -7.185 1.00 89.81 137 THR A C 1
ATOM 1132 O O . THR A 1 137 ? -0.606 -5.674 -5.990 1.00 89.81 137 THR A O 1
ATOM 1135 N N . VAL A 1 138 ? -0.083 -4.955 -8.037 1.00 89.75 138 VAL A N 1
ATOM 1136 C CA . VAL A 1 138 ? 1.177 -4.317 -7.597 1.00 89.75 138 VAL A CA 1
ATOM 1137 C C . VAL A 1 138 ? 0.965 -3.240 -6.529 1.00 89.75 138 VAL A C 1
ATOM 1139 O O . VAL A 1 138 ? 1.864 -2.972 -5.736 1.00 89.75 138 VAL A O 1
ATOM 1142 N N . ILE A 1 139 ? -0.235 -2.661 -6.455 1.00 91.50 139 ILE A N 1
ATOM 1143 C CA . ILE A 1 139 ? -0.620 -1.727 -5.396 1.00 91.50 139 ILE A CA 1
ATOM 1144 C C . ILE A 1 139 ? -0.558 -2.346 -3.994 1.00 91.50 139 ILE A C 1
ATOM 1146 O O . ILE A 1 139 ? -0.236 -1.652 -3.030 1.00 91.50 139 ILE A O 1
ATOM 1150 N N . TYR A 1 140 ? -0.823 -3.651 -3.861 1.00 93.25 140 TYR A N 1
ATOM 1151 C CA . TYR A 1 140 ? -0.773 -4.332 -2.568 1.00 93.25 140 TYR A CA 1
ATOM 1152 C C . TYR A 1 140 ? 0.650 -4.377 -2.020 1.00 93.25 140 TYR A C 1
ATOM 1154 O O . TYR A 1 140 ? 0.816 -4.360 -0.804 1.00 93.25 140 TYR A O 1
ATOM 1162 N N . TYR A 1 141 ? 1.666 -4.341 -2.886 1.00 93.12 141 TYR A N 1
ATOM 1163 C CA . TYR A 1 141 ? 3.054 -4.207 -2.461 1.00 93.12 141 TYR A CA 1
ATOM 1164 C C . TYR A 1 141 ? 3.301 -2.844 -1.804 1.00 93.12 141 TYR A C 1
ATOM 1166 O O . TYR A 1 141 ? 3.804 -2.770 -0.683 1.00 93.12 141 TYR A O 1
ATOM 1174 N N . SER A 1 142 ? 2.883 -1.756 -2.466 1.00 93.00 142 SER A N 1
ATOM 1175 C CA . SER A 1 142 ? 2.944 -0.401 -1.900 1.00 93.00 142 SER A CA 1
ATOM 1176 C C . SER A 1 142 ? 2.187 -0.315 -0.578 1.00 93.00 142 SER A C 1
ATOM 1178 O O . SER A 1 142 ? 2.668 0.294 0.375 1.00 93.00 142 SER A O 1
ATOM 1180 N N . PHE A 1 143 ? 1.021 -0.960 -0.498 1.00 95.19 143 PHE A N 1
ATOM 1181 C CA . PHE A 1 143 ? 0.232 -0.969 0.723 1.00 95.19 143 PHE A CA 1
ATOM 1182 C C . PHE A 1 143 ? 0.879 -1.791 1.846 1.00 95.19 143 PHE A C 1
ATOM 1184 O O . PHE A 1 143 ? 0.894 -1.358 2.997 1.00 95.19 143 PHE A O 1
ATOM 1191 N N . GLY A 1 144 ? 1.499 -2.926 1.522 1.00 94.88 144 GLY A N 1
ATOM 1192 C CA . GLY A 1 144 ? 2.299 -3.693 2.473 1.00 94.88 144 GLY A CA 1
ATOM 1193 C C . GLY A 1 144 ? 3.423 -2.850 3.080 1.00 94.88 144 GLY A C 1
ATOM 1194 O O . GLY A 1 144 ? 3.641 -2.900 4.288 1.00 94.88 144 GLY A O 1
ATOM 1195 N N . LEU A 1 145 ? 4.091 -2.019 2.271 1.00 93.75 145 LEU A N 1
ATOM 1196 C CA . LEU A 1 145 ? 5.128 -1.097 2.749 1.00 93.75 145 LEU A CA 1
ATOM 1197 C C . LEU A 1 145 ? 4.578 -0.008 3.681 1.00 93.75 145 LEU A C 1
ATOM 1199 O O . LEU A 1 145 ? 5.220 0.307 4.683 1.00 93.75 145 LEU A O 1
ATOM 1203 N N . VAL A 1 146 ? 3.383 0.528 3.406 1.00 93.69 146 VAL A N 1
ATOM 1204 C CA . VAL A 1 146 ? 2.672 1.435 4.330 1.00 93.69 146 VAL A CA 1
ATOM 1205 C C . VAL A 1 146 ? 2.439 0.745 5.674 1.00 93.69 146 VAL A C 1
ATOM 1207 O O . VAL A 1 146 ? 2.814 1.281 6.714 1.00 93.69 146 VAL A O 1
ATOM 1210 N N . VAL A 1 147 ? 1.878 -0.467 5.663 1.00 93.44 147 VAL A N 1
ATOM 1211 C CA . VAL A 1 147 ? 1.587 -1.220 6.892 1.00 93.44 147 VAL A CA 1
ATOM 1212 C C . VAL A 1 147 ? 2.864 -1.542 7.670 1.00 93.44 147 VAL A C 1
ATOM 1214 O O . VAL A 1 147 ? 2.896 -1.350 8.883 1.00 93.44 147 VAL A O 1
ATOM 1217 N N . LEU A 1 148 ? 3.933 -1.971 6.994 1.00 91.56 148 LEU A N 1
ATOM 1218 C CA . LEU A 1 148 ? 5.234 -2.196 7.631 1.00 91.56 148 LEU A CA 1
ATOM 1219 C C . LEU A 1 148 ? 5.805 -0.925 8.261 1.00 91.56 148 LEU A C 1
ATOM 1221 O O . LEU A 1 148 ? 6.331 -0.991 9.369 1.00 91.56 148 LEU A O 1
ATOM 1225 N N . THR A 1 149 ? 5.664 0.219 7.586 1.00 90.31 149 THR A N 1
ATOM 1226 C CA . THR A 1 149 ? 6.109 1.513 8.121 1.00 90.31 149 THR A CA 1
ATOM 1227 C C . THR A 1 149 ? 5.387 1.828 9.429 1.00 90.31 149 THR A C 1
ATOM 1229 O O . THR A 1 149 ? 6.030 2.189 10.407 1.00 90.31 149 THR A O 1
ATOM 1232 N N . CYS A 1 150 ? 4.068 1.611 9.486 1.00 89.38 150 CYS A N 1
ATOM 1233 C CA . CYS A 1 150 ? 3.286 1.810 10.709 1.00 89.38 150 CYS A CA 1
ATOM 1234 C C . CYS A 1 150 ? 3.669 0.850 11.851 1.00 89.38 150 CYS A C 1
ATOM 1236 O O . CYS A 1 150 ? 3.485 1.188 13.016 1.00 89.38 150 CYS A O 1
ATOM 1238 N N . LEU A 1 151 ? 4.150 -0.356 11.533 1.00 88.50 151 LEU A N 1
ATOM 1239 C CA . LEU A 1 151 ? 4.523 -1.374 12.524 1.00 88.50 151 LEU A CA 1
ATOM 1240 C C . LEU A 1 151 ? 5.955 -1.225 13.043 1.00 88.50 151 LEU A C 1
ATOM 1242 O O . LEU A 1 151 ? 6.279 -1.776 14.095 1.00 88.50 151 LEU A O 1
ATOM 1246 N N . SER A 1 152 ? 6.833 -0.559 12.293 1.00 87.00 152 SER A N 1
ATOM 1247 C CA . SER A 1 152 ? 8.256 -0.508 12.613 1.00 87.00 152 SER A CA 1
ATOM 1248 C C . SER A 1 152 ? 8.878 0.839 12.255 1.00 87.00 152 SER A C 1
ATOM 1250 O O . SER A 1 152 ? 8.745 1.797 13.011 1.00 87.00 152 SER A O 1
ATOM 1252 N N . SER A 1 153 ? 9.601 0.903 11.143 1.00 84.75 153 SER A N 1
ATOM 1253 C CA . SER A 1 153 ? 10.358 2.064 10.697 1.00 84.75 153 SER A CA 1
ATOM 1254 C C . SER A 1 153 ? 10.188 2.247 9.193 1.00 84.75 153 SER A C 1
ATOM 1256 O O . SER A 1 153 ? 9.686 1.367 8.489 1.00 84.75 153 SER A O 1
ATOM 1258 N N . TYR A 1 154 ? 10.594 3.412 8.688 1.00 85.94 154 TYR A N 1
ATOM 1259 C CA . TYR A 1 154 ? 10.556 3.672 7.253 1.00 85.94 154 TYR A CA 1
ATOM 1260 C C . TYR A 1 154 ? 11.461 2.692 6.492 1.00 85.94 154 TYR A C 1
ATOM 1262 O O . TYR A 1 154 ? 12.650 2.596 6.812 1.00 85.94 154 TYR A O 1
ATOM 1270 N N . PRO A 1 155 ? 10.941 2.011 5.455 1.00 87.19 155 PRO A N 1
ATOM 1271 C CA . PRO A 1 155 ? 11.739 1.107 4.650 1.00 87.19 155 PRO A CA 1
ATOM 1272 C C . PRO A 1 155 ? 12.770 1.874 3.827 1.00 87.19 155 PRO A C 1
ATOM 1274 O O . PRO A 1 155 ? 12.482 2.920 3.238 1.00 87.19 155 PRO A O 1
ATOM 1277 N N . THR A 1 156 ? 13.969 1.315 3.729 1.00 87.75 156 THR A N 1
ATOM 1278 C CA . THR A 1 156 ? 15.024 1.805 2.843 1.00 87.75 156 THR A CA 1
ATOM 1279 C C . THR A 1 156 ? 15.072 0.946 1.585 1.00 87.75 156 THR A C 1
ATOM 1281 O O . THR A 1 156 ? 14.920 -0.270 1.645 1.00 87.75 156 THR A O 1
ATOM 1284 N N . PHE A 1 157 ? 15.251 1.571 0.420 1.00 86.75 157 PHE A N 1
ATOM 1285 C CA . PHE A 1 157 ? 15.400 0.855 -0.848 1.00 86.75 157 PHE A CA 1
ATOM 1286 C C . PHE A 1 157 ? 16.860 0.887 -1.286 1.00 86.75 157 PHE A C 1
ATOM 1288 O O . PHE A 1 157 ? 17.399 1.955 -1.583 1.00 86.75 157 PHE A O 1
ATOM 1295 N N . THR A 1 158 ? 17.501 -0.276 -1.341 1.00 83.44 158 THR A N 1
ATOM 1296 C CA . THR A 1 158 ? 18.896 -0.412 -1.762 1.00 83.44 158 THR A CA 1
ATOM 1297 C C . THR A 1 158 ? 19.076 -1.688 -2.574 1.00 83.44 158 THR A C 1
ATOM 1299 O O . THR A 1 158 ? 18.423 -2.694 -2.323 1.00 83.44 158 THR A O 1
ATOM 1302 N N . ASN A 1 159 ? 19.928 -1.640 -3.600 1.00 82.62 159 ASN A N 1
ATOM 1303 C CA . ASN A 1 159 ? 20.242 -2.787 -4.463 1.00 82.62 159 ASN A CA 1
ATOM 1304 C C . ASN A 1 159 ? 19.032 -3.523 -5.079 1.00 82.62 159 ASN A C 1
ATOM 1306 O O . ASN A 1 159 ? 19.131 -4.700 -5.404 1.00 82.62 159 ASN A O 1
ATOM 1310 N N . GLY A 1 160 ? 17.911 -2.829 -5.305 1.00 82.19 160 GLY A N 1
ATOM 1311 C CA . GLY A 1 160 ? 16.718 -3.427 -5.918 1.00 82.19 160 GLY A CA 1
ATOM 1312 C C . GLY A 1 160 ? 15.725 -4.035 -4.927 1.00 82.19 160 GLY A C 1
ATOM 1313 O O . GLY A 1 160 ? 14.694 -4.544 -5.357 1.00 82.19 160 GLY A O 1
ATOM 1314 N N . GLU A 1 161 ? 15.996 -3.942 -3.627 1.00 85.12 161 GLU A N 1
ATOM 1315 C CA . GLU A 1 161 ? 15.193 -4.543 -2.567 1.00 85.12 161 GLU A CA 1
ATOM 1316 C C . GLU A 1 161 ? 14.890 -3.527 -1.464 1.00 85.12 161 GLU A C 1
ATOM 1318 O O . GLU A 1 161 ? 15.590 -2.522 -1.291 1.00 85.12 161 GLU A O 1
ATOM 1323 N N . TYR A 1 162 ? 13.827 -3.796 -0.712 1.00 89.69 162 TYR A N 1
ATOM 1324 C CA . TYR A 1 162 ? 13.463 -3.011 0.456 1.00 89.69 162 TYR A CA 1
ATOM 1325 C C . TYR A 1 162 ? 13.946 -3.680 1.743 1.00 89.69 162 TYR A C 1
ATOM 1327 O O . TYR A 1 162 ? 13.870 -4.902 1.897 1.00 89.69 162 TYR A O 1
ATOM 1335 N N . TYR A 1 163 ? 14.394 -2.846 2.676 1.00 90.19 163 TYR A N 1
ATOM 1336 C CA . TYR A 1 163 ? 14.939 -3.237 3.967 1.00 90.19 163 TYR A CA 1
ATOM 1337 C C . TYR A 1 163 ? 14.236 -2.478 5.094 1.00 90.19 163 TYR A C 1
ATOM 1339 O O . TYR A 1 163 ? 13.899 -1.303 4.948 1.00 90.19 163 TYR A O 1
ATOM 1347 N N . ILE A 1 164 ? 14.055 -3.144 6.231 1.00 88.62 164 ILE A N 1
ATOM 1348 C CA . ILE A 1 164 ? 13.590 -2.569 7.497 1.00 88.62 164 ILE A CA 1
ATOM 1349 C C . ILE A 1 164 ? 14.655 -2.895 8.541 1.00 88.62 164 ILE A C 1
ATOM 1351 O O . ILE A 1 164 ? 14.980 -4.063 8.729 1.00 88.62 164 ILE A O 1
ATOM 1355 N N . ASN A 1 165 ? 15.206 -1.883 9.218 1.00 86.81 165 ASN A N 1
ATOM 1356 C CA . ASN A 1 165 ? 16.259 -2.062 10.233 1.00 86.81 165 ASN A CA 1
ATOM 1357 C C . ASN A 1 165 ? 17.421 -2.958 9.740 1.00 86.81 165 ASN A C 1
ATOM 1359 O O . ASN A 1 165 ? 17.809 -3.910 10.414 1.00 86.81 165 ASN A O 1
ATOM 1363 N N . ASP A 1 166 ? 17.925 -2.670 8.534 1.00 87.56 166 ASP A N 1
ATOM 1364 C CA . ASP A 1 166 ? 19.006 -3.403 7.848 1.00 87.56 166 ASP A CA 1
ATOM 1365 C C . ASP A 1 166 ? 18.701 -4.871 7.492 1.00 87.56 166 ASP A C 1
ATOM 1367 O O . ASP A 1 166 ? 19.586 -5.628 7.088 1.00 87.56 166 ASP A O 1
ATOM 1371 N N . GLU A 1 167 ? 17.436 -5.280 7.567 1.00 91.56 167 GLU A N 1
ATOM 1372 C CA . GLU A 1 167 ? 16.986 -6.625 7.227 1.00 91.56 167 GLU A CA 1
ATOM 1373 C C . GLU A 1 167 ? 16.061 -6.616 5.999 1.00 91.56 167 GLU A C 1
ATOM 1375 O O . GLU A 1 167 ? 15.167 -5.770 5.923 1.00 91.56 167 GLU A O 1
ATOM 1380 N N . PRO A 1 168 ? 16.228 -7.551 5.039 1.00 91.62 168 PRO A N 1
ATOM 1381 C CA . PRO A 1 168 ? 15.295 -7.701 3.926 1.00 91.62 168 PRO A CA 1
ATOM 1382 C C . PRO A 1 168 ? 13.860 -7.895 4.418 1.00 91.62 168 PRO A C 1
ATOM 1384 O O . PRO A 1 168 ? 13.628 -8.662 5.358 1.00 91.62 168 PRO A O 1
ATOM 1387 N N . ILE A 1 169 ? 12.899 -7.254 3.748 1.00 91.19 169 ILE A N 1
ATOM 1388 C CA . ILE A 1 169 ? 11.481 -7.293 4.141 1.00 91.19 169 ILE A CA 1
ATOM 1389 C C . ILE A 1 169 ? 10.968 -8.709 4.386 1.00 91.19 169 ILE A C 1
ATOM 1391 O O . ILE A 1 169 ? 10.304 -8.936 5.393 1.00 91.19 169 ILE A O 1
ATOM 1395 N N . ASP A 1 170 ? 11.309 -9.664 3.523 1.00 89.31 170 ASP A N 1
ATOM 1396 C CA . ASP A 1 170 ? 10.804 -11.034 3.634 1.00 89.31 170 ASP A CA 1
ATOM 1397 C C . ASP A 1 170 ? 11.194 -11.674 4.973 1.00 89.31 170 ASP A C 1
ATOM 1399 O O . ASP A 1 170 ? 10.384 -12.343 5.607 1.00 89.31 170 ASP A O 1
ATOM 1403 N N . LYS A 1 171 ? 12.413 -11.407 5.460 1.00 91.38 171 LYS A N 1
ATOM 1404 C CA . LYS A 1 171 ? 12.874 -11.904 6.765 1.00 91.38 171 LYS A CA 1
ATOM 1405 C C . LYS A 1 171 ? 12.235 -11.150 7.925 1.00 91.38 171 LYS A C 1
ATOM 1407 O O . LYS A 1 171 ? 11.928 -11.755 8.949 1.00 91.38 171 LYS A O 1
ATOM 1412 N N . PHE A 1 172 ? 12.019 -9.846 7.763 1.00 92.06 172 PHE A N 1
ATOM 1413 C CA . PHE A 1 172 ? 11.338 -9.039 8.768 1.00 92.06 172 PHE A CA 1
ATOM 1414 C C . PHE A 1 172 ? 9.881 -9.496 8.960 1.00 92.06 172 PHE A C 1
ATOM 1416 O O . PHE A 1 172 ? 9.420 -9.649 10.089 1.00 92.06 172 PHE A O 1
ATOM 1423 N N . VAL A 1 173 ? 9.166 -9.783 7.868 1.00 92.50 173 VAL A N 1
ATOM 1424 C CA . VAL A 1 173 ? 7.761 -10.231 7.882 1.00 92.50 173 VAL A CA 1
ATOM 1425 C C . VAL A 1 173 ? 7.583 -11.576 8.588 1.00 92.50 173 VAL A C 1
ATOM 1427 O O . VAL A 1 173 ? 6.574 -11.777 9.264 1.00 92.50 173 VAL A O 1
ATOM 1430 N N . GLU A 1 174 ? 8.560 -12.479 8.504 1.00 93.12 174 GLU A N 1
ATOM 1431 C CA . GLU A 1 174 ? 8.541 -13.767 9.217 1.00 93.12 174 GLU A CA 1
ATOM 1432 C C . GLU A 1 174 ? 8.619 -13.614 10.753 1.00 93.12 174 GLU A C 1
ATOM 1434 O O . GLU A 1 174 ? 8.322 -14.558 11.479 1.00 93.12 174 GLU A O 1
ATOM 1439 N N . LYS A 1 175 ? 8.964 -12.425 11.273 1.00 92.44 175 LYS A N 1
ATOM 1440 C CA . LYS A 1 175 ? 8.962 -12.120 12.720 1.00 92.44 175 LYS A CA 1
ATOM 1441 C C . LYS A 1 175 ? 7.636 -11.553 13.222 1.00 92.44 175 LYS A C 1
ATOM 1443 O O . LYS A 1 175 ? 7.454 -11.392 14.426 1.00 92.44 175 LYS A O 1
ATOM 1448 N N . ILE A 1 176 ? 6.737 -11.191 12.312 1.00 90.75 176 ILE A N 1
ATOM 1449 C CA . ILE A 1 176 ? 5.413 -10.671 12.649 1.00 90.75 176 ILE A CA 1
ATOM 1450 C C . ILE A 1 176 ? 4.499 -11.865 12.923 1.00 90.75 176 ILE A C 1
ATOM 1452 O O . ILE A 1 176 ? 4.557 -12.871 12.220 1.00 90.75 176 ILE A O 1
ATOM 1456 N N . GLU A 1 177 ? 3.629 -11.754 13.924 1.00 89.19 177 GLU A N 1
ATOM 1457 C CA . GLU A 1 177 ? 2.682 -12.810 14.280 1.00 89.19 177 GLU A CA 1
ATOM 1458 C C . GLU A 1 177 ? 1.243 -12.479 13.847 1.00 89.19 177 GLU A C 1
ATOM 1460 O O . GLU A 1 177 ? 0.857 -11.330 13.608 1.00 89.19 177 GLU A O 1
ATOM 1465 N N . GLY A 1 178 ? 0.408 -13.516 13.767 1.00 90.69 178 GLY A N 1
ATOM 1466 C CA . GLY A 1 178 ? -1.038 -13.380 13.600 1.00 90.69 178 GLY A CA 1
ATOM 1467 C C . GLY A 1 178 ? -1.496 -12.983 12.193 1.00 90.69 178 GLY A C 1
ATOM 1468 O O . GLY A 1 178 ? -0.853 -13.268 11.187 1.00 90.69 178 GLY A O 1
ATOM 1469 N N . LYS A 1 179 ? -2.675 -12.354 12.103 1.00 89.75 179 LYS A N 1
ATOM 1470 C CA . LYS A 1 179 ? -3.328 -12.034 10.816 1.00 89.75 179 LYS A CA 1
ATOM 1471 C C . LYS A 1 179 ? -2.516 -11.062 9.956 1.00 89.75 179 LYS A C 1
ATOM 1473 O O . LYS A 1 179 ? -2.555 -11.155 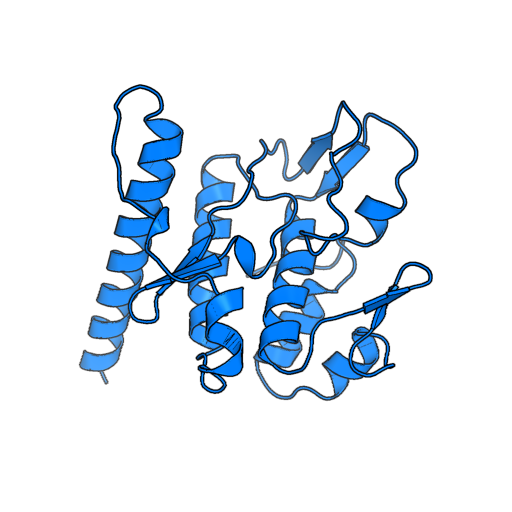8.732 1.00 89.75 179 LYS A O 1
ATOM 1478 N N . ILE A 1 180 ? -1.773 -10.163 10.597 1.00 91.12 180 ILE A N 1
ATOM 1479 C CA . ILE A 1 180 ? -0.956 -9.154 9.920 1.00 91.12 180 ILE A CA 1
ATOM 1480 C C . ILE A 1 180 ? 0.199 -9.818 9.158 1.00 91.12 180 ILE A C 1
ATOM 1482 O O . ILE A 1 180 ? 0.466 -9.427 8.026 1.00 91.12 180 ILE A O 1
ATOM 1486 N N . HIS A 1 181 ? 0.816 -10.869 9.711 1.00 92.94 181 HIS A N 1
ATOM 1487 C CA . HIS A 1 181 ? 1.831 -11.661 9.005 1.00 92.94 181 HIS A CA 1
ATOM 1488 C C . HIS A 1 181 ? 1.306 -12.207 7.676 1.00 92.94 181 HIS A C 1
ATOM 1490 O O . HIS A 1 181 ? 1.896 -11.968 6.627 1.00 92.94 181 HIS A O 1
ATOM 1496 N N . TYR A 1 182 ? 0.161 -12.895 7.704 1.00 92.31 182 TYR A N 1
ATOM 1497 C CA . TYR A 1 182 ? -0.425 -13.483 6.497 1.00 92.31 182 TYR A CA 1
ATOM 1498 C C . TYR A 1 182 ? -0.824 -12.428 5.466 1.00 92.31 182 TYR A C 1
ATOM 1500 O O . TYR A 1 182 ? -0.669 -12.653 4.267 1.00 92.31 182 TYR A O 1
ATOM 1508 N N . PHE A 1 183 ? -1.319 -11.279 5.929 1.00 93.19 183 PHE A N 1
ATOM 1509 C CA . PHE A 1 183 ? -1.610 -10.141 5.067 1.00 93.19 183 PHE A CA 1
ATOM 1510 C C . PHE A 1 183 ? -0.341 -9.628 4.368 1.00 93.19 183 PHE A C 1
ATOM 1512 O O . PHE A 1 183 ? -0.297 -9.580 3.141 1.00 93.19 183 PHE A O 1
ATOM 1519 N N . LEU A 1 184 ? 0.718 -9.325 5.126 1.00 94.12 184 LEU A N 1
ATOM 1520 C CA . LEU A 1 184 ? 1.978 -8.813 4.581 1.00 94.12 184 LEU A CA 1
ATOM 1521 C C . LEU A 1 184 ? 2.660 -9.819 3.653 1.00 94.12 184 LEU A C 1
ATOM 1523 O O . LEU A 1 184 ? 3.116 -9.453 2.573 1.00 94.12 184 LEU A O 1
ATOM 1527 N N . LYS A 1 185 ? 2.660 -11.101 4.025 1.00 93.19 185 LYS A N 1
ATOM 1528 C CA . LYS A 1 185 ? 3.189 -12.181 3.189 1.00 93.19 185 LYS A CA 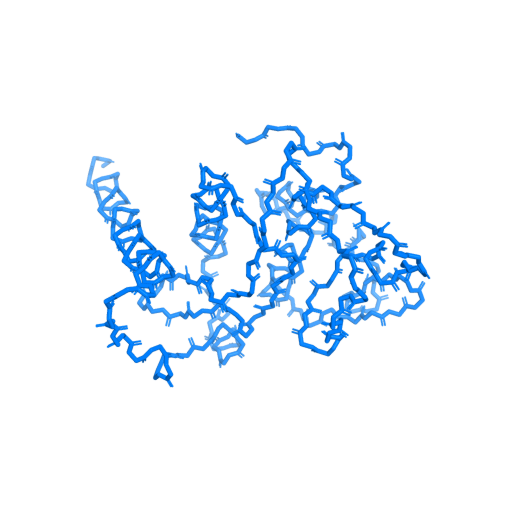1
ATOM 1529 C C . LYS A 1 185 ? 2.507 -12.235 1.825 1.00 93.19 185 LYS A C 1
ATOM 1531 O O . LYS A 1 185 ? 3.173 -12.461 0.824 1.00 93.19 185 LYS A O 1
ATOM 1536 N N . ARG A 1 186 ? 1.194 -11.984 1.769 1.00 90.62 186 ARG A N 1
ATOM 1537 C CA . ARG A 1 186 ? 0.457 -11.867 0.504 1.00 90.62 186 ARG A CA 1
ATOM 1538 C C . ARG A 1 186 ? 0.839 -10.598 -0.253 1.00 90.62 186 ARG A C 1
ATOM 1540 O O . ARG A 1 186 ? 1.145 -10.691 -1.433 1.00 90.62 186 ARG A O 1
ATOM 1547 N N . CYS A 1 187 ? 0.881 -9.440 0.407 1.00 92.88 187 CYS A N 1
ATOM 1548 C CA . CYS A 1 187 ? 1.280 -8.171 -0.216 1.00 92.88 187 CYS A CA 1
ATOM 1549 C C . CYS A 1 187 ? 2.635 -8.238 -0.935 1.00 92.88 187 CYS A C 1
ATOM 1551 O O . CYS A 1 187 ? 2.801 -7.612 -1.982 1.00 92.88 187 CYS A O 1
ATOM 1553 N N . PHE A 1 188 ? 3.591 -8.984 -0.378 1.00 91.31 188 PHE A N 1
ATOM 1554 C CA . PHE A 1 188 ? 4.934 -9.143 -0.941 1.00 91.31 188 PHE A CA 1
ATOM 1555 C C . PHE A 1 188 ? 5.114 -10.416 -1.769 1.00 91.31 188 PHE A C 1
ATOM 1557 O O . PHE A 1 188 ? 6.194 -10.636 -2.316 1.00 91.31 188 PHE A O 1
ATOM 1564 N N . ALA A 1 189 ? 4.071 -11.239 -1.900 1.00 85.50 189 ALA A N 1
ATOM 1565 C CA . ALA A 1 189 ? 4.127 -12.415 -2.747 1.00 85.50 189 ALA A CA 1
ATOM 1566 C C . ALA A 1 189 ? 4.353 -12.001 -4.212 1.00 85.50 189 ALA A C 1
ATOM 1568 O O . ALA A 1 189 ? 3.856 -10.957 -4.658 1.00 85.50 189 ALA A O 1
ATOM 1569 N N . PRO A 1 190 ? 5.065 -12.819 -5.005 1.00 71.75 190 PRO A N 1
ATOM 1570 C CA . PRO A 1 190 ? 5.128 -12.622 -6.443 1.00 71.75 190 PRO A CA 1
ATOM 1571 C C . PRO A 1 190 ? 3.710 -12.527 -7.014 1.00 71.75 190 PRO A C 1
ATOM 1573 O O . PRO A 1 190 ? 2.819 -13.280 -6.619 1.00 71.75 190 PRO A O 1
ATOM 1576 N N . THR A 1 191 ? 3.504 -11.647 -7.995 1.00 63.19 191 THR A N 1
ATOM 1577 C CA . THR A 1 191 ? 2.197 -11.263 -8.575 1.00 63.19 191 THR A CA 1
ATOM 1578 C C . THR A 1 191 ? 1.318 -12.441 -9.035 1.00 63.19 191 THR A C 1
ATOM 1580 O O . THR A 1 191 ? 0.142 -12.270 -9.325 1.00 63.19 191 THR A O 1
ATOM 1583 N N . ARG A 1 192 ? 1.880 -13.651 -9.132 1.00 49.97 192 ARG A N 1
ATOM 1584 C CA . ARG A 1 192 ? 1.209 -14.885 -9.560 1.00 49.97 192 ARG A CA 1
ATOM 1585 C C . ARG A 1 192 ? 0.467 -15.624 -8.438 1.00 49.97 192 ARG A C 1
ATOM 1587 O O . ARG A 1 192 ? -0.257 -16.563 -8.746 1.00 49.97 192 ARG A O 1
ATOM 1594 N N . GLU A 1 193 ? 0.639 -15.231 -7.176 1.00 46.56 193 GLU A N 1
ATOM 1595 C CA . GLU A 1 193 ? 0.113 -15.969 -6.011 1.00 46.56 193 GLU A CA 1
ATOM 1596 C C . GLU A 1 193 ? -1.026 -15.244 -5.270 1.00 46.56 193 GLU A C 1
ATOM 1598 O O . GLU A 1 193 ? -1.660 -15.817 -4.383 1.00 46.56 193 GLU A O 1
ATOM 1603 N N . LEU A 1 194 ? -1.344 -14.006 -5.659 1.00 48.31 194 LEU A N 1
ATOM 1604 C CA . LEU A 1 194 ? -2.428 -13.197 -5.093 1.00 48.31 194 LEU A CA 1
ATOM 1605 C C . LEU A 1 194 ? -3.796 -13.592 -5.677 1.00 48.31 194 LEU A C 1
ATOM 1607 O O . LEU A 1 194 ? -4.448 -12.814 -6.367 1.00 48.31 194 LEU A O 1
ATOM 1611 N N . LEU A 1 195 ? -4.238 -14.823 -5.417 1.00 36.88 195 LEU A N 1
ATOM 1612 C CA . LEU A 1 195 ? -5.597 -15.271 -5.720 1.00 36.88 195 LEU A CA 1
ATOM 1613 C C . LEU A 1 195 ? -6.413 -15.387 -4.417 1.00 36.88 195 LEU A C 1
ATOM 1615 O O . LEU A 1 195 ? -6.087 -16.185 -3.541 1.00 36.88 195 LEU A O 1
ATOM 1619 N N . PHE A 1 196 ? -7.504 -14.612 -4.361 1.00 38.09 196 PHE A N 1
ATOM 1620 C CA . PHE A 1 196 ? -8.623 -14.620 -3.399 1.00 38.09 196 PHE A CA 1
ATOM 1621 C C . PHE A 1 196 ? -8.445 -13.887 -2.044 1.00 38.09 196 PHE A C 1
ATOM 1623 O O . PHE A 1 196 ? -7.753 -14.341 -1.122 1.00 38.09 196 PHE A O 1
ATOM 1630 N N . ILE A 1 197 ? -9.195 -12.782 -1.916 1.00 41.88 197 ILE A N 1
ATOM 1631 C CA . ILE A 1 197 ? -9.905 -12.357 -0.696 1.00 41.88 197 ILE A CA 1
ATOM 1632 C C . ILE A 1 197 ? -11.397 -12.480 -1.003 1.00 41.88 197 ILE A C 1
ATOM 1634 O O . ILE A 1 197 ? -11.780 -12.072 -2.123 1.00 41.88 197 ILE A O 1
#

Secondary structure (DSSP, 8-state):
-HHHHHHHHHHHHHHHHHHHHHHHHHHTTTS-----GGGSPBHHHHTTTTTT--HHHHHHHHHHHHHHHHHTTEEES-B-GGGEEEETTEEEE---EEE-BTTEEEESS-----TTT-B--HHHHH--SSSEEEETTHHHHHHHHHHHHHHS-PPEEETTEEEETTEEHHHHHTT--HHHHHHHHHHTS-TTS----

Sequence (197 aa):
MDSDLLEYKIYLQKIMDIVLNIYKTEISKKYKVDISLNQLPTLKDVWEEYKQINISVLIECICLQMNIMETIGLTFYAISMEDIYVCEGIFIICGKTINIVKDKFTFRSPPILDKKKYFHYPEFLSQKTIPCSFDKTVIYYSFGLVVLTCLSSYPTFTNGEYYINDEPIDKFVEKIEGKIHYFLKRCFAPTRELLFI

Solvent-accessible surface area (backbone atoms only — not comparable to full-atom values): 11530 Å² total; per-residue (Å²): 119,69,64,64,55,50,53,50,51,52,50,52,49,49,50,49,52,51,49,50,50,56,52,42,41,69,74,23,81,85,54,94,77,86,75,72,62,90,74,50,50,28,40,64,78,38,45,83,84,37,76,74,62,57,60,66,56,48,51,51,41,48,52,52,52,51,52,56,35,47,76,74,40,29,41,44,72,42,40,32,42,75,27,25,35,47,54,98,89,43,52,43,82,68,60,64,72,44,65,44,58,93,62,24,32,69,41,80,56,86,72,88,74,51,74,87,69,39,37,66,39,56,72,70,75,68,61,88,63,74,72,40,74,43,57,54,67,47,28,40,30,9,48,33,50,43,54,46,32,70,75,69,50,78,67,46,78,57,98,79,43,53,24,45,94,92,32,52,46,73,67,54,47,72,73,47,68,70,73,61,26,60,50,42,55,50,26,70,42,63,88,89,68,78,75,87,133

Foldseek 3Di:
DVVVVVVVVVVVVVLVVVLCVVVVVVVPPVPDDCPPLVPFDFQVRCLVVPLVLPLVQVVVSVVVSQVVQVVVQKAAQWAASRQWTDDPSHTDGNGDMAGHDPQKGWDQDLPPPPVVGTDHQLVNVVDPDPGDMDGRLRHLLRVLQRSVCSNANRWDDDPSATDGPNHGPVVVLVPDDDPNSVSSCLSPDDPVPNDDD

Nearest PDB structures (foldseek):
  6tpf-assembly1_A  TM=7.177E-01  e=3.984E-03  Homo sapiens
  6tpf-assembly2_B  TM=7.249E-01  e=5.100E-03  Homo sapiens
  8u7h-assembly1_C  TM=6.967E-01  e=7.257E-02  Homo sapiens
  6xr4-assembly1_B  TM=6.306E-01  e=5.329E-02  Homo sapiens
  7byk-assembly1_A  TM=5.319E-01  e=3.844E-01  Legionella pneumophila

pLDDT: mean 76.72, std 16.93, range [34.84, 95.19]